Protein 4OK9 (pdb70)

Organism: Geobacillus thermodenitrificans (strain NG80-2) (NCBI:txid420246)

CATH classification: 3.40.1510.10

Nearest PDB structures (foldseek):
  4ok9-assembly1_A  TM=1.007E+00  e=3.716E-31  Geobacillus thermodenitrificans NG80-2
  1wrn-assembly1_C-2  TM=9.698E-01  e=1.727E-20  Bacillus subtilis
  1wmq-assembly1_A  TM=9.703E-01  e=7.921E-20  Bacillus subtilis
  1wrn-assembly1_A  TM=9.635E-01  e=1.159E-19  Bacillus subtilis
  4h4l-assembly2_H  TM=9.692E-01  e=9.413E-19  Bacillus subtilis subsp. subtilis str. 168

InterPro domains:
  IPR015111 Hut operon regulatory protein HutP [PF09021] (9-147)
  IPR023552 Hut operon regulatory protein HutP, bacillales [MF_00779] (1-149)
  IPR036482 H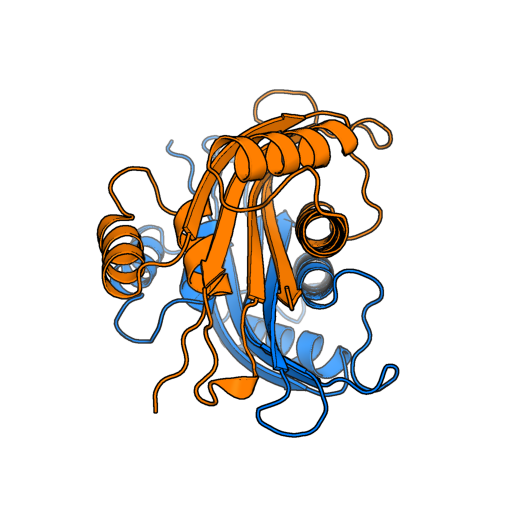ut operon regulatory protein HutP superfamily [G3DSA:3.40.1510.10] (1-149)
  IPR036482 Hut operon regulatory protein HutP superfamily [SSF111064] (8-149)

Secondary structure (DSSP, 8-state):
-----HHHHHHHHHHSPTTT-HHHHHHHHHHT-EEEEEEEEESSHHHHHHHHHHHHHHTTSS-TT-HHHHHHHHHHHHHHHHHHHTSS--SGGGT-EEEEEEEEEEE--SSSGGG--EEEEEEEEEEE-SSTTSEEEEEEEEEEE-/-----HHHHHHHHHHSPTTS-HHHHHHHHHHT-EEEEEEEEESSHHHHHHHHHHHHHHTTSS-TT-HHHHHHHHHHHHHHHHHHHTSS--SGGGT-EEEEEEEEEEE--SSSGGG--EEEEEEEEEEE-SSTT-EEEEEEEEEEE-

Sequence (292 aa):
EKSVRIGRQALLLAMLDEGEEGAILDELRASNWRYCQGRVGAMEPQKIVAAIETAAKRHEVVDGSLYRDMHALYHAILEAVHGVTRGQVELGDLLRTAGLRFAVVRGTPYEQPKEGEWIAVALYGTIGAPVRGLEHEAVGLGINHIEKSVRIGRQALLLAMLDEGEEGAILDELRASNWRYCQGRVGAMEPQKIVAAIETAAKRHEVVDGSLYRDMHALYHAILEAVHGVTRGQVELGDLLRTAGLRFAVVRGTPYEQPKEGEWIAVALYGTIGAPVRGLEHEAVGLGINHI

Foldseek 3Di:
DAFDPQQVLFACLFPDDPPVNVVSVVVCVVQVWFKFKDKDKWQAVVSVLVRVVVGCCVSVVFPPVDVVRVVQSSQFSVQWQCQFVVDDNGGNVVQKIWIKMKMKIKDDRDPDCVQPIKMKIKIKGWMAHPDPPGIDITIGMGMGRD/DFFDDQQVLFQCVFPPDVPPNVVSVVVCVVLVWFKWKDKDKWQFVVSQLCVVLVTCCVSVNFPPVDVVRNVQSSQFSVQWQCQFVVDDNGGNVVQKIWIWMKMKIKGQGDPDCVQPIKMKIKIWTWMAHPDPPGIDITIGMGMGGD

B-factor: mean 35.63, std 15.9, range [14.76, 122.21]

Radius of gyration: 1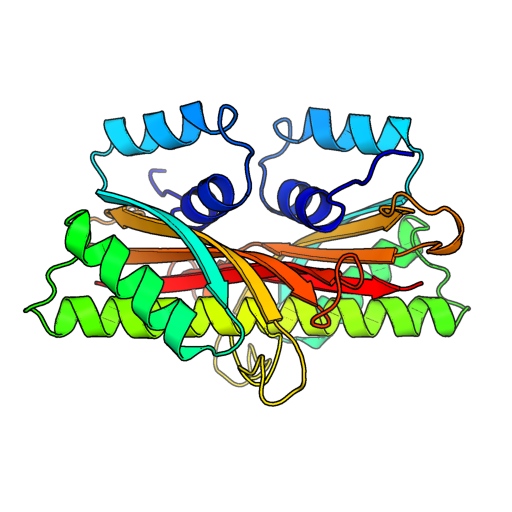8.21 Å; Cα contacts (8 Å, |Δi|>4): 682; chains: 2; bounding box: 53×36×37 Å

Structure (mmCIF, N/CA/C/O backbone):
data_4OK9
#
_entry.id   4OK9
#
_cell.length_a   90.811
_cell.length_b   90.811
_cell.length_c   76.672
_cell.angle_alpha   90.00
_cell.angle_beta   90.00
_cell.angle_gamma   120.00
#
_symmetry.space_group_name_H-M   'P 63'
#
loop_
_entity.id
_entity.type
_entity.pdbx_description
1 polymer 'Hut operon positive regulatory protein'
2 non-polymer 'MAGNESIUM ION'
3 non-polymer HISTIDINE
4 water water
#
loop_
_atom_site.group_PDB
_atom_site.id
_atom_site.type_symbol
_atom_site.label_atom_id
_atom_site.label_alt_id
_atom_site.label_comp_id
_atom_site.label_asym_id
_atom_site.label_entity_id
_atom_site.label_seq_id
_atom_site.pdbx_PDB_ins_code
_atom_site.Cartn_x
_atom_site.Cartn_y
_atom_site.Cartn_z
_atom_site.occupancy
_atom_site.B_iso_or_equiv
_atom_site.auth_seq_id
_atom_site.auth_comp_id
_atom_site.auth_asym_id
_atom_site.auth_atom_id
_atom_site.pdbx_PDB_model_num
ATOM 1 N N . GLU A 1 4 ? 64.764 60.289 18.131 1.00 92.72 4 GLU A N 1
ATOM 2 C CA . GLU A 1 4 ? 64.529 58.911 17.606 1.00 92.77 4 GLU A CA 1
ATOM 3 C C . GLU A 1 4 ? 63.053 58.502 17.799 1.00 97.01 4 GLU A C 1
ATOM 4 O O . GLU A 1 4 ? 62.687 57.832 18.776 1.00 100.57 4 GLU A O 1
ATOM 10 N N . LYS A 1 5 ? 62.222 58.939 16.846 1.00 96.96 5 LYS A N 1
ATOM 11 C CA . LYS A 1 5 ? 60.755 58.754 16.866 1.00 92.43 5 LYS A CA 1
ATOM 12 C C . LYS A 1 5 ? 60.415 57.448 16.150 1.00 79.66 5 LYS A C 1
ATOM 13 O O . LYS A 1 5 ? 61.166 57.014 15.266 1.00 78.22 5 LYS A O 1
ATOM 19 N N . SER A 1 6 ? 59.324 56.795 16.536 1.00 62.16 6 SER A N 1
ATOM 20 C CA . SER A 1 6 ? 58.931 55.576 15.833 1.00 59.83 6 SER A CA 1
ATOM 21 C C . SER A 1 6 ? 57.750 55.909 14.916 1.00 55.51 6 SER A C 1
ATOM 22 O O . SER A 1 6 ? 56.990 56.856 15.174 1.00 56.83 6 SER A O 1
ATOM 25 N N . VAL A 1 7 ? 57.634 55.175 13.808 1.00 42.70 7 VAL A N 1
ATOM 26 C CA . VAL A 1 7 ? 56.672 55.488 12.744 1.00 38.39 7 VAL A CA 1
ATOM 27 C C . VAL A 1 7 ? 55.818 54.262 12.406 1.00 44.78 7 VAL A C 1
ATOM 28 O O . VAL A 1 7 ? 56.344 53.117 12.387 1.00 39.80 7 VAL A O 1
ATOM 32 N N . ARG A 1 8 ? 54.530 54.494 12.154 1.00 41.61 8 ARG A N 1
ATOM 33 C CA . ARG A 1 8 ? 53.598 53.392 11.801 1.00 40.11 8 ARG A CA 1
ATOM 34 C C . ARG A 1 8 ? 53.601 53.177 10.287 1.00 30.20 8 ARG A C 1
ATOM 35 O O . ARG A 1 8 ? 52.685 53.576 9.538 1.00 35.35 8 ARG A O 1
ATOM 43 N N . ILE A 1 9 ? 54.704 52.549 9.843 1.00 27.94 9 ILE A N 1
ATOM 44 C CA . ILE A 1 9 ? 54.941 52.243 8.450 1.00 26.52 9 ILE A CA 1
ATOM 45 C C . ILE A 1 9 ? 53.851 51.408 7.759 1.00 21.95 9 ILE A C 1
ATOM 46 O O . ILE A 1 9 ? 53.466 51.716 6.628 1.00 26.25 9 ILE A O 1
ATOM 51 N N . GLY A 1 10 ? 53.311 50.466 8.486 1.00 26.99 10 GLY A N 1
ATOM 52 C CA . GLY A 1 10 ? 52.177 49.675 8.015 1.00 26.98 10 GLY A CA 1
ATOM 53 C C . GLY A 1 10 ? 50.965 50.531 7.830 1.00 25.21 10 GLY A C 1
ATOM 54 O O . GLY A 1 10 ? 50.289 50.444 6.881 1.00 22.81 10 GLY A O 1
ATOM 55 N N . ARG A 1 11 ? 50.689 51.394 8.803 1.00 31.47 11 ARG A N 1
ATOM 56 C CA . ARG A 1 11 ? 49.537 52.269 8.659 1.00 26.68 11 ARG A CA 1
ATOM 57 C C . ARG A 1 11 ? 49.758 53.223 7.550 1.00 25.90 11 ARG A C 1
ATOM 58 O O . ARG A 1 11 ? 48.806 53.498 6.805 1.00 28.23 11 ARG A O 1
ATOM 66 N N . GLN A 1 12 ? 50.994 53.717 7.355 1.00 27.38 12 GLN A N 1
ATOM 67 C CA . GLN A 1 12 ? 51.225 54.481 6.100 1.00 25.82 12 GLN A CA 1
ATOM 68 C C . GLN A 1 12 ? 50.897 53.740 4.866 1.00 25.05 12 GLN A C 1
ATOM 69 O O . GLN A 1 12 ? 50.161 54.240 4.004 1.00 27.97 12 GLN A O 1
ATOM 75 N N . ALA A 1 13 ? 51.395 52.501 4.726 1.00 25.91 13 ALA A N 1
ATOM 76 C CA . ALA A 1 13 ? 51.040 51.715 3.498 1.00 22.88 13 ALA A CA 1
ATOM 77 C C . ALA A 1 13 ? 49.527 51.504 3.230 1.00 24.05 13 ALA A C 1
ATOM 78 O O . ALA A 1 13 ? 48.987 51.638 2.132 1.00 23.41 13 ALA A O 1
ATOM 80 N N . LEU A 1 14 ? 48.811 51.214 4.308 1.00 27.77 14 LEU A N 1
ATOM 81 C CA . LEU A 1 14 ? 47.403 51.025 4.284 1.00 25.56 14 LEU A CA 1
ATOM 82 C C . LEU A 1 14 ? 46.677 52.253 3.895 1.00 26.03 14 LEU A C 1
ATOM 83 O O . LEU A 1 14 ? 45.803 52.214 3.072 1.00 26.65 14 LEU A O 1
ATOM 88 N N . LEU A 1 15 ? 47.081 53.373 4.445 1.00 31.72 15 LEU A N 1
ATOM 89 C CA . LEU A 1 15 ? 46.448 54.627 4.025 1.00 32.36 15 LEU A CA 1
ATOM 90 C C . LEU A 1 15 ? 46.638 54.934 2.558 1.00 29.12 15 LEU A C 1
ATOM 91 O O . LEU A 1 15 ? 45.710 55.365 1.859 1.00 31.92 15 LEU A O 1
ATOM 96 N N . LEU A 1 16 ? 47.831 54.660 2.047 1.00 31.81 16 LEU A N 1
ATOM 97 C CA . LEU A 1 16 ? 48.039 54.808 0.624 1.00 35.41 16 LEU A CA 1
ATOM 98 C C . LEU A 1 16 ? 47.196 53.865 -0.141 1.00 38.04 16 LEU A C 1
ATOM 99 O O . LEU A 1 16 ? 46.688 54.236 -1.206 1.00 35.05 16 LEU A O 1
ATOM 104 N N . ALA A 1 17 ? 47.012 52.631 0.351 1.00 28.43 17 ALA A N 1
ATOM 105 C CA . ALA A 1 17 ? 46.101 51.748 -0.401 1.00 28.45 17 ALA A CA 1
ATOM 106 C C . ALA A 1 17 ? 44.614 52.088 -0.269 1.00 26.30 17 ALA A C 1
ATOM 107 O O . ALA A 1 17 ? 43.846 51.804 -1.202 1.00 28.61 17 ALA A O 1
ATOM 109 N N . MET A 1 18 ? 44.182 52.669 0.850 1.00 30.96 18 MET A N 1
ATOM 110 C CA . MET A 1 18 ? 42.731 52.836 0.987 1.00 31.99 18 MET A CA 1
ATOM 111 C C . MET A 1 18 ? 42.178 54.240 0.789 1.00 35.99 18 MET A C 1
ATOM 112 O O . MET A 1 18 ? 41.076 54.355 0.324 1.00 33.09 18 MET A O 1
ATOM 117 N N . LEU A 1 19 ? 42.963 55.284 1.027 1.00 39.90 19 LEU A N 1
ATOM 118 C CA . LEU A 1 19 ? 42.505 56.656 0.737 1.00 40.08 19 LEU A CA 1
ATOM 119 C C . LEU A 1 19 ? 42.409 56.964 -0.725 1.00 47.21 19 LEU A C 1
ATOM 120 O O . LEU A 1 19 ? 43.297 56.622 -1.510 1.00 48.98 19 LEU A O 1
ATOM 125 N N . ASP A 1 20 ? 41.317 57.638 -1.072 1.00 51.04 20 ASP A N 1
ATOM 126 C CA . ASP A 1 20 ? 41.095 58.151 -2.407 1.00 56.09 20 ASP A CA 1
ATOM 127 C C . ASP A 1 20 ? 42.247 59.099 -2.712 1.00 56.11 20 ASP A C 1
ATOM 128 O O . ASP A 1 20 ? 42.812 59.692 -1.787 1.00 51.34 20 ASP A O 1
ATOM 133 N N . GLU A 1 21 ? 42.488 59.268 -3.982 1.00 62.16 21 GLU A N 1
ATOM 134 C CA . GLU A 1 21 ? 43.476 60.121 -4.583 1.00 69.25 21 GLU A CA 1
ATOM 135 C C . GLU A 1 21 ? 43.266 61.585 -4.203 1.00 70.03 21 GLU A C 1
ATOM 136 O O . GLU A 1 21 ? 42.155 62.061 -4.245 1.00 78.76 21 GLU A O 1
ATOM 142 N N . GLY A 1 22 ? 44.329 62.294 -3.839 1.00 61.77 22 GLY A N 1
ATOM 143 C CA . GLY A 1 22 ? 44.229 63.649 -3.325 1.00 63.85 22 GLY A CA 1
ATOM 144 C C . GLY A 1 22 ? 43.848 63.761 -1.853 1.00 66.65 22 GLY A C 1
ATOM 145 O O . GLY A 1 22 ? 43.844 64.855 -1.294 1.00 55.60 22 GLY A O 1
ATOM 146 N N . GLU A 1 23 ? 43.517 62.630 -1.226 1.00 60.06 23 GLU A N 1
ATOM 147 C CA . GLU A 1 23 ? 43.259 62.571 0.208 1.00 57.78 23 GLU A CA 1
ATOM 148 C C . GLU A 1 23 ? 44.563 62.120 0.902 1.00 58.25 23 GLU A C 1
ATOM 149 O O . GLU A 1 23 ? 44.794 62.419 2.072 1.00 57.32 23 GLU A O 1
ATOM 155 N N . GLU A 1 24 ? 45.453 61.462 0.154 1.00 57.75 24 GLU A N 1
ATOM 156 C CA . GLU A 1 24 ? 46.675 60.819 0.717 1.00 62.34 24 GLU A CA 1
ATOM 157 C C . GLU A 1 24 ? 47.884 61.759 0.744 1.00 62.46 24 GLU A C 1
ATOM 158 O O . GLU A 1 24 ? 49.035 61.334 1.019 1.00 56.70 24 GLU A O 1
ATOM 164 N N . GLY A 1 25 ? 47.613 63.027 0.438 1.00 61.64 25 GLY A N 1
ATOM 165 C CA . GLY A 1 25 ? 48.626 64.081 0.443 1.00 56.01 25 GLY A CA 1
ATOM 166 C C . GLY A 1 25 ? 49.577 64.061 1.611 1.00 46.77 25 GLY A C 1
ATOM 167 O O . GLY A 1 25 ? 50.796 64.028 1.398 1.00 54.63 25 GLY A O 1
ATOM 168 N N . ALA A 1 26 ? 49.073 64.032 2.844 1.00 40.68 26 ALA A N 1
ATOM 169 C CA . ALA A 1 26 ? 49.974 64.179 3.999 1.00 45.77 26 ALA A CA 1
ATOM 170 C C . ALA A 1 26 ?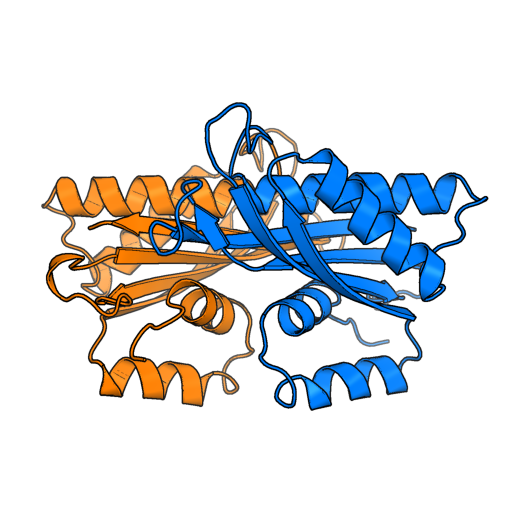 50.884 62.956 4.146 1.00 48.42 26 ALA A C 1
ATOM 171 O O . ALA A 1 26 ? 52.056 63.032 4.625 1.00 45.92 26 ALA A O 1
ATOM 173 N N . ILE A 1 27 ? 50.363 61.803 3.739 1.00 49.06 27 ILE A N 1
ATOM 174 C CA . ILE A 1 27 ? 51.186 60.590 3.773 1.00 45.46 27 ILE A CA 1
ATOM 175 C C . ILE A 1 27 ? 52.339 60.733 2.781 1.00 41.74 27 ILE A C 1
ATOM 176 O O . ILE A 1 27 ? 53.473 60.486 3.123 1.00 45.74 27 ILE A O 1
ATOM 181 N N . LEU A 1 28 ? 52.033 61.130 1.562 1.00 49.72 28 LEU A N 1
ATOM 182 C CA . LEU A 1 28 ? 53.079 61.306 0.559 1.00 52.33 28 LEU A CA 1
ATOM 183 C C . LEU A 1 28 ? 54.143 62.287 1.009 1.00 51.20 28 LEU A C 1
ATOM 184 O O . LEU A 1 28 ? 55.309 62.094 0.661 1.00 50.93 28 LEU A O 1
ATOM 189 N N . ASP A 1 29 ? 53.755 63.277 1.827 1.00 52.29 29 ASP A N 1
ATOM 190 C CA . ASP A 1 29 ? 54.696 64.277 2.361 1.00 52.48 29 ASP A CA 1
ATOM 191 C C . ASP A 1 29 ? 55.521 63.747 3.497 1.00 48.39 29 ASP A C 1
ATOM 192 O O . ASP A 1 29 ? 56.713 64.008 3.577 1.00 46.93 29 ASP A O 1
ATOM 197 N N . GLU A 1 30 ? 54.922 63.008 4.420 1.00 45.78 30 GLU A N 1
ATOM 198 C CA . GLU A 1 30 ? 55.748 62.344 5.424 1.00 43.67 30 GLU A CA 1
ATOM 199 C C . GLU A 1 30 ? 56.836 61.473 4.796 1.00 48.90 30 GLU A C 1
ATOM 200 O O . GLU A 1 30 ? 57.969 61.376 5.292 1.00 48.32 30 GLU A O 1
ATOM 206 N N . LEU A 1 31 ? 56.478 60.764 3.738 1.00 47.62 31 LEU A N 1
ATOM 207 C CA . LEU A 1 31 ? 57.412 59.813 3.182 1.00 51.69 31 LEU A CA 1
ATOM 208 C C . LEU A 1 31 ? 58.486 60.538 2.393 1.00 55.94 31 LEU A C 1
ATOM 209 O O . LEU A 1 31 ? 59.640 60.112 2.395 1.00 53.72 31 LEU A O 1
ATOM 214 N N . ARG A 1 32 ? 58.077 61.658 1.826 1.00 60.28 32 ARG A N 1
ATOM 215 C CA . ARG A 1 32 ? 58.920 62.623 1.162 1.00 63.13 32 ARG A CA 1
ATOM 216 C C . ARG A 1 32 ? 59.928 63.202 2.149 1.00 62.07 32 ARG A C 1
ATOM 217 O O . ARG A 1 32 ? 61.097 63.255 1.855 1.00 60.83 32 ARG A O 1
ATOM 225 N N . ALA A 1 33 ? 59.483 63.554 3.346 1.00 54.76 33 ALA A N 1
ATOM 226 C CA . ALA A 1 33 ? 60.361 64.041 4.416 1.00 55.86 33 ALA A CA 1
ATOM 227 C C . ALA A 1 33 ? 61.395 63.033 4.860 1.00 57.50 33 ALA A C 1
ATOM 228 O O . ALA A 1 33 ? 62.587 63.291 4.757 1.00 56.87 33 ALA A O 1
ATOM 230 N N . SER A 1 34 ? 60.958 61.877 5.367 1.00 57.99 34 SER A N 1
ATOM 231 C CA . SER A 1 34 ? 61.923 60.881 5.869 1.00 54.82 34 SER A CA 1
ATOM 232 C C . SER A 1 34 ? 62.680 60.168 4.742 1.00 45.91 34 SER A C 1
ATOM 233 O O . SER A 1 34 ? 63.552 59.366 5.000 1.00 44.64 34 SER A O 1
ATOM 236 N N . ASN A 1 35 ? 62.353 60.498 3.504 1.00 43.77 35 ASN A N 1
ATOM 237 C CA . ASN A 1 35 ? 63.056 60.005 2.346 1.00 46.71 35 ASN A CA 1
ATOM 238 C C . ASN A 1 35 ? 63.006 58.439 2.156 1.00 50.12 35 ASN A C 1
ATOM 239 O O . ASN A 1 35 ? 63.963 57.827 1.732 1.00 49.01 35 ASN A O 1
ATOM 244 N N . TRP A 1 36 ? 61.855 57.843 2.471 1.00 48.29 36 TRP A N 1
ATOM 245 C CA . TRP A 1 36 ? 61.580 56.400 2.358 1.00 44.42 36 TRP A CA 1
ATOM 246 C C . TRP A 1 36 ? 61.152 56.070 0.975 1.00 41.77 36 TRP A C 1
ATOM 247 O O . TRP A 1 36 ? 60.473 56.872 0.378 1.00 41.38 36 TRP A O 1
ATOM 258 N N . ARG A 1 37 ? 61.484 54.885 0.454 1.00 35.55 37 ARG A N 1
ATOM 259 C CA . ARG A 1 37 ? 60.979 54.488 -0.836 1.00 35.72 37 ARG A CA 1
ATOM 260 C C . ARG A 1 37 ? 59.602 53.834 -0.698 1.00 35.94 37 ARG A C 1
ATOM 261 O O . ARG A 1 37 ? 59.348 53.174 0.312 1.00 31.70 37 ARG A O 1
ATOM 269 N N . TYR A 1 38 ? 58.792 54.005 -1.737 1.00 34.06 38 TYR A N 1
ATOM 270 C CA . TYR A 1 38 ? 57.484 53.480 -1.791 1.00 34.99 38 TYR A CA 1
ATOM 271 C C . TYR A 1 38 ? 56.937 53.419 -3.211 1.00 42.46 38 TYR A C 1
ATOM 272 O O . TYR A 1 38 ? 57.474 53.983 -4.191 1.00 33.40 38 TYR A O 1
ATOM 281 N N . CYS A 1 39 ? 55.838 52.697 -3.361 1.00 30.75 39 CYS A N 1
ATOM 282 C CA . CYS A 1 39 ? 55.125 52.640 -4.607 1.00 31.79 39 CYS A CA 1
ATOM 283 C C . CYS A 1 39 ? 53.661 52.268 -4.319 1.00 30.63 39 CYS A C 1
ATOM 284 O O . CYS A 1 39 ? 53.356 51.742 -3.225 1.00 35.19 39 CYS A O 1
ATOM 287 N N . GLN A 1 40 ? 52.789 52.570 -5.250 1.00 36.65 40 GLN A N 1
ATOM 288 C CA . GLN A 1 40 ? 51.386 52.306 -5.168 1.00 36.43 40 GLN A CA 1
ATOM 289 C C . GLN A 1 40 ? 51.013 51.705 -6.494 1.00 41.94 40 GLN A C 1
ATOM 290 O O . GLN A 1 40 ? 51.684 51.929 -7.491 1.00 37.72 40 GLN A O 1
ATOM 296 N N . GLY A 1 41 ? 49.943 50.944 -6.515 1.00 29.99 41 GLY A N 1
ATOM 297 C CA . GLY A 1 41 ? 49.553 50.232 -7.688 1.00 27.80 41 GLY A CA 1
ATOM 298 C C . GLY A 1 41 ? 48.154 49.693 -7.587 1.00 32.14 41 GLY A C 1
ATOM 299 O O . GLY A 1 41 ? 47.514 49.830 -6.590 1.00 27.41 41 GLY A O 1
ATOM 300 N N . ARG A 1 42 ? 47.688 49.086 -8.654 1.00 30.17 42 ARG A N 1
ATOM 301 C CA . ARG A 1 42 ? 46.384 48.466 -8.633 1.00 36.09 42 ARG A CA 1
ATOM 302 C C . ARG A 1 42 ? 46.540 47.138 -9.337 1.00 34.05 42 ARG A C 1
ATOM 303 O O . ARG A 1 42 ? 47.409 46.989 -10.187 1.00 32.91 42 ARG A O 1
ATOM 311 N N . VAL A 1 43 ? 45.748 46.128 -8.951 1.00 27.09 43 VAL A N 1
ATOM 312 C CA . VAL A 1 43 ? 45.668 44.887 -9.717 1.00 26.65 43 VAL A CA 1
ATOM 313 C C . VAL A 1 43 ? 44.285 44.268 -9.616 1.00 31.12 43 VAL A C 1
ATOM 314 O O . VAL A 1 43 ? 43.728 44.224 -8.480 1.00 27.00 43 VAL A O 1
ATOM 318 N N . GLY A 1 44 ? 43.770 43.766 -10.744 1.00 30.96 44 GLY A N 1
ATOM 319 C CA . GLY A 1 44 ? 42.550 42.982 -10.829 1.00 28.97 44 GLY A CA 1
ATOM 320 C C . GLY A 1 44 ? 42.986 41.569 -11.094 1.00 35.48 44 GLY A C 1
ATOM 321 O O . GLY A 1 44 ? 43.760 41.295 -12.007 1.00 30.28 44 GLY A O 1
ATOM 322 N N . ALA A 1 45 ? 42.562 40.602 -10.282 1.00 27.89 45 ALA A N 1
ATOM 323 C CA . ALA A 1 45 ? 43.065 39.274 -10.556 1.00 29.66 45 ALA A CA 1
ATOM 324 C C . ALA A 1 45 ? 42.067 38.179 -10.170 1.00 27.33 45 ALA A C 1
ATOM 325 O O . ALA A 1 45 ? 41.298 38.331 -9.194 1.00 27.13 45 ALA A O 1
ATOM 327 N N . MET A 1 46 ? 42.148 37.100 -10.922 1.00 27.50 46 MET A N 1
ATOM 328 C CA . MET A 1 46 ? 41.566 35.817 -10.622 1.00 32.46 46 MET A CA 1
ATOM 329 C C . MET A 1 46 ? 42.576 34.704 -10.297 1.00 32.65 46 MET A C 1
ATOM 330 O O . MET A 1 46 ? 42.220 33.565 -9.934 1.00 30.25 46 MET A O 1
ATOM 335 N N . GLU A 1 47 ? 43.837 35.049 -10.374 1.00 30.85 47 GLU A N 1
ATOM 336 C CA . GLU A 1 47 ? 44.899 34.166 -9.991 1.00 30.71 47 GLU A CA 1
ATOM 337 C C . GLU A 1 47 ? 45.806 34.867 -9.008 1.00 28.15 47 GLU A C 1
ATOM 338 O O . GLU A 1 47 ? 46.305 36.006 -9.232 1.00 25.83 47 GLU A O 1
ATOM 344 N N . PRO A 1 48 ? 46.086 34.213 -7.899 1.00 23.85 48 PRO A N 1
ATOM 345 C CA . PRO A 1 48 ? 46.820 34.962 -6.902 1.00 21.23 48 PRO A CA 1
ATOM 346 C C . PRO A 1 48 ? 48.227 35.350 -7.296 1.00 22.43 48 PRO A C 1
ATOM 347 O O . PRO A 1 48 ? 48.806 36.343 -6.786 1.00 21.75 48 PRO A O 1
ATOM 351 N N . GLN A 1 49 ? 48.856 34.540 -8.136 1.00 21.97 49 GLN A N 1
ATOM 352 C CA . GLN A 1 49 ? 50.222 34.897 -8.581 1.00 21.88 49 GLN A CA 1
ATOM 353 C C . GLN A 1 49 ? 50.279 36.201 -9.324 1.00 22.42 49 GLN A C 1
ATOM 354 O O . GLN A 1 49 ? 51.349 36.811 -9.391 1.00 23.51 49 GLN A O 1
ATOM 360 N N . LYS A 1 50 ? 49.168 36.625 -9.904 1.00 23.97 50 LYS A N 1
ATOM 361 C CA . LYS A 1 50 ? 49.104 37.903 -10.633 1.00 26.33 50 LYS A CA 1
ATOM 362 C C . LYS A 1 50 ? 49.188 39.036 -9.634 1.00 27.04 50 LYS A C 1
ATOM 363 O O . LYS A 1 50 ? 49.762 40.086 -9.872 1.00 22.39 50 LYS A O 1
ATOM 369 N N . ILE A 1 51 ? 48.706 38.823 -8.398 1.00 22.22 51 ILE A N 1
ATOM 370 C CA . ILE A 1 51 ? 48.924 39.826 -7.383 1.00 19.61 51 ILE A CA 1
ATOM 371 C C . ILE A 1 51 ? 50.340 39.954 -6.972 1.00 19.36 51 ILE A C 1
ATOM 372 O O . ILE A 1 51 ? 50.876 41.117 -6.828 1.00 24.75 51 ILE A O 1
ATOM 377 N N . VAL A 1 52 ? 50.968 38.817 -6.756 1.00 20.36 52 VAL A N 1
ATOM 378 C CA . VAL A 1 52 ? 52.319 38.737 -6.298 1.00 20.77 52 VAL A CA 1
ATOM 379 C C . VAL A 1 52 ? 53.220 39.448 -7.420 1.00 20.49 52 VAL A C 1
ATOM 380 O O . VAL A 1 52 ? 54.061 40.270 -7.114 1.00 21.87 52 VAL A O 1
ATOM 384 N N . ALA A 1 53 ? 52.980 39.073 -8.642 1.00 24.74 53 ALA A N 1
ATOM 385 C CA . ALA A 1 53 ? 53.832 39.612 -9.753 1.00 27.45 53 ALA A CA 1
ATOM 386 C C . ALA A 1 53 ? 53.633 41.116 -9.946 1.00 27.70 53 ALA A C 1
ATOM 387 O O . ALA A 1 53 ? 54.588 41.860 -10.278 1.00 28.24 53 ALA A O 1
ATOM 389 N N . ALA A 1 54 ? 52.414 41.607 -9.749 1.00 25.17 54 ALA A N 1
ATOM 390 C CA . ALA A 1 54 ? 52.141 43.020 -9.887 1.00 24.43 54 ALA A CA 1
ATOM 391 C C . ALA A 1 54 ? 52.871 43.864 -8.896 1.00 26.94 54 ALA A C 1
ATOM 392 O O . ALA A 1 54 ? 53.399 44.914 -9.220 1.00 26.39 54 ALA A O 1
ATOM 394 N N . ILE A 1 55 ? 52.916 43.406 -7.660 1.00 23.50 55 ILE A N 1
ATOM 395 C CA . ILE A 1 55 ? 53.549 44.051 -6.591 1.00 25.72 55 ILE A CA 1
ATOM 396 C C . ILE A 1 55 ? 55.059 43.957 -6.786 1.00 26.20 55 ILE A C 1
ATOM 397 O O . ILE A 1 55 ? 55.761 44.943 -6.529 1.00 24.45 55 ILE A O 1
ATOM 402 N N . GLU A 1 56 ? 55.551 42.776 -7.097 1.00 25.12 56 GLU A N 1
ATOM 403 C CA . GLU A 1 56 ? 57.009 42.652 -7.422 1.00 29.27 56 GLU A CA 1
ATOM 404 C C . GLU A 1 56 ? 57.399 43.634 -8.593 1.00 24.85 56 GLU A C 1
ATOM 405 O O . GLU A 1 56 ? 58.414 44.305 -8.516 1.00 36.37 56 GLU A O 1
ATOM 411 N N . THR A 1 57 ? 56.579 43.710 -9.623 1.00 27.50 57 THR A N 1
A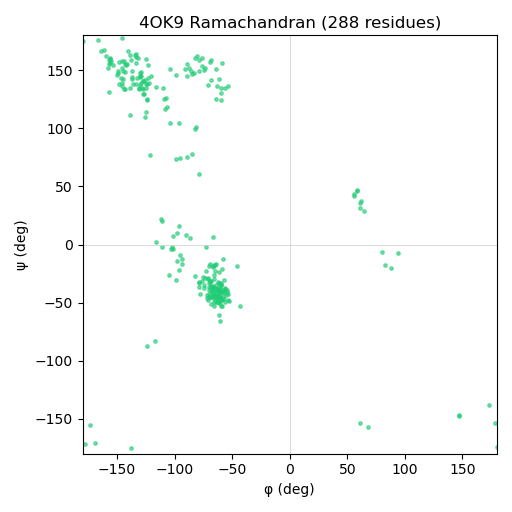TOM 412 C CA . THR A 1 57 ? 56.861 44.546 -10.806 1.00 30.54 57 THR A CA 1
ATOM 413 C C . THR A 1 57 ? 56.883 45.974 -10.383 1.00 30.47 57 THR A C 1
ATOM 414 O O . THR A 1 57 ? 57.829 46.754 -10.664 1.00 31.32 57 THR A O 1
ATOM 418 N N . ALA A 1 58 ? 55.861 46.398 -9.648 1.00 28.88 58 ALA A N 1
ATOM 419 C CA . ALA A 1 58 ? 55.887 47.768 -9.075 1.00 25.59 58 ALA A CA 1
ATOM 420 C C . ALA A 1 58 ? 57.014 48.108 -8.124 1.00 29.34 58 ALA A C 1
ATOM 421 O O . ALA A 1 58 ? 57.586 49.222 -8.211 1.00 32.85 58 ALA A O 1
ATOM 423 N N . ALA A 1 59 ? 57.347 47.238 -7.156 1.00 25.16 59 ALA A N 1
ATOM 424 C CA . ALA A 1 59 ? 58.390 47.517 -6.232 1.00 26.45 59 ALA A CA 1
ATOM 425 C C . ALA A 1 59 ? 59.793 47.652 -6.946 1.00 32.91 59 ALA A C 1
ATOM 426 O O . ALA A 1 59 ? 60.638 48.479 -6.588 1.00 29.71 59 ALA A O 1
ATOM 428 N N . LYS A 1 60 ? 60.053 46.756 -7.856 1.00 29.92 60 LYS A N 1
ATOM 429 C CA . LYS A 1 60 ? 61.306 46.879 -8.643 1.00 34.18 60 LYS A CA 1
ATOM 430 C C . LYS A 1 60 ? 61.349 48.181 -9.469 1.00 36.70 60 LYS A C 1
ATOM 431 O O . LYS A 1 60 ? 62.350 48.941 -9.468 1.00 36.12 60 LYS A O 1
ATOM 437 N N . ARG A 1 61 ? 60.273 48.398 -10.196 1.00 35.78 61 ARG A N 1
ATOM 438 C CA . ARG A 1 61 ? 60.110 49.542 -11.042 1.00 39.13 61 ARG A CA 1
ATOM 439 C C . ARG A 1 61 ? 60.328 50.879 -10.320 1.00 42.84 61 ARG A C 1
ATOM 440 O O . ARG A 1 61 ? 61.065 51.687 -10.864 1.00 38.94 61 ARG A O 1
ATOM 448 N N . HIS A 1 62 ? 59.825 51.079 -9.080 1.00 32.80 62 HIS A N 1
ATOM 449 C CA . HIS A 1 62 ? 59.971 52.329 -8.335 1.00 31.29 62 HIS A CA 1
ATOM 450 C C . HIS A 1 62 ? 61.122 52.310 -7.379 1.00 28.01 62 HIS A C 1
ATOM 451 O O . HIS A 1 62 ? 61.205 53.124 -6.458 1.00 32.91 62 HIS A O 1
ATOM 458 N N . GLU A 1 63 ? 62.008 51.344 -7.574 1.00 29.78 63 GLU A N 1
ATOM 459 C CA . GLU A 1 63 ? 63.226 51.216 -6.850 1.00 31.73 63 GLU A CA 1
ATOM 460 C C . GLU A 1 63 ? 63.078 51.018 -5.359 1.00 37.46 63 GLU A C 1
ATOM 461 O O . GLU A 1 63 ? 63.918 51.413 -4.571 1.00 30.38 63 GLU A O 1
ATOM 467 N N . VAL A 1 64 ? 61.983 50.353 -4.966 1.00 34.39 64 VAL A N 1
ATOM 468 C CA . VAL A 1 64 ? 61.793 49.988 -3.559 1.00 35.14 64 VAL A CA 1
ATOM 469 C C . VAL A 1 64 ? 62.596 48.779 -3.197 1.00 28.57 64 VAL A C 1
ATOM 470 O O . VAL A 1 64 ? 63.047 48.638 -2.109 1.00 32.88 64 VAL A O 1
ATOM 474 N N . VAL A 1 65 ? 62.768 47.862 -4.145 1.00 32.00 65 VAL A N 1
ATOM 475 C CA . VAL A 1 65 ? 63.636 46.721 -3.934 1.00 27.58 65 VAL A CA 1
ATOM 476 C C . VAL A 1 65 ? 64.501 46.455 -5.231 1.00 29.01 65 VAL A C 1
ATOM 477 O O . VAL A 1 65 ? 64.138 46.849 -6.357 1.00 29.54 65 VAL A O 1
ATOM 481 N N . ASP A 1 66 ? 65.589 45.757 -5.017 1.00 28.36 66 ASP A N 1
ATOM 482 C CA . ASP A 1 66 ? 66.485 45.316 -6.134 1.00 28.24 66 ASP A CA 1
ATOM 483 C C . ASP A 1 66 ? 66.185 43.896 -6.577 1.00 24.47 66 ASP A C 1
ATOM 484 O O . ASP A 1 66 ? 66.444 42.915 -5.850 1.00 26.55 66 ASP A O 1
ATOM 489 N N . GLY A 1 67 ? 65.528 43.806 -7.712 1.00 27.83 67 GLY A N 1
ATOM 490 C CA . GLY A 1 67 ? 65.179 42.533 -8.338 1.00 30.53 67 GLY A CA 1
ATOM 491 C C . GLY A 1 67 ? 66.288 41.469 -8.410 1.00 36.23 67 GLY A C 1
ATOM 492 O O . GLY A 1 67 ? 66.004 40.293 -8.587 1.00 32.81 67 GLY A O 1
ATOM 493 N N . SER A 1 68 ? 67.550 41.865 -8.261 1.00 31.80 68 SER A N 1
ATOM 494 C CA . SER A 1 68 ? 68.643 40.968 -8.480 1.00 35.89 68 SER A CA 1
ATOM 495 C C . SER A 1 68 ? 69.212 40.506 -7.176 1.00 33.16 68 SER A C 1
ATOM 496 O O . SER A 1 68 ? 70.084 39.645 -7.134 1.00 31.56 68 SER A O 1
ATOM 499 N N . LEU A 1 69 ? 68.690 41.042 -6.072 1.00 32.16 69 LEU A N 1
ATOM 500 C CA . LEU A 1 69 ? 69.208 40.747 -4.769 1.00 28.84 69 LEU A CA 1
ATOM 501 C C . LEU A 1 69 ? 68.164 39.855 -4.076 1.00 30.44 69 LEU A C 1
ATOM 502 O O . LEU A 1 69 ? 66.999 40.297 -3.809 1.00 25.31 69 LEU A O 1
ATOM 507 N N . TYR A 1 70 ? 68.550 38.634 -3.769 1.00 28.03 70 TYR A N 1
ATOM 508 C CA . TYR A 1 70 ? 67.532 37.721 -3.241 1.00 30.15 70 TYR A CA 1
ATOM 509 C C . TYR A 1 70 ? 67.046 38.160 -1.865 1.00 28.60 70 TYR A C 1
ATOM 510 O O . TYR A 1 70 ? 65.886 38.014 -1.610 1.00 28.72 70 TYR A O 1
ATOM 519 N N . ARG A 1 71 ? 67.908 38.655 -0.981 1.00 28.61 71 ARG A N 1
ATOM 520 C CA . ARG A 1 71 ? 67.439 39.051 0.356 1.00 32.61 71 ARG A CA 1
ATOM 521 C C . ARG A 1 71 ? 66.300 40.082 0.271 1.00 28.99 71 ARG A C 1
ATOM 522 O O . ARG A 1 71 ? 65.285 39.978 0.996 1.00 27.62 71 ARG A O 1
ATOM 530 N N . ASP A 1 72 ? 66.382 40.986 -0.683 1.00 25.01 72 ASP A N 1
ATOM 531 C CA . ASP A 1 72 ? 65.308 41.971 -0.914 1.00 26.58 72 ASP A CA 1
ATOM 532 C C . ASP A 1 72 ? 64.037 41.324 -1.421 1.00 26.57 72 ASP A C 1
ATOM 533 O O . ASP A 1 72 ? 62.945 41.603 -0.897 1.00 25.04 72 ASP A O 1
ATOM 538 N N . MET A 1 73 ? 64.188 40.408 -2.368 1.00 22.94 73 MET A N 1
ATOM 539 C CA . MET A 1 73 ? 63.057 39.788 -2.945 1.00 21.91 73 MET A CA 1
ATOM 540 C C . MET A 1 73 ? 62.420 38.737 -1.995 1.00 20.63 73 MET A C 1
ATOM 541 O O . MET A 1 73 ? 61.221 38.548 -2.074 1.00 20.37 73 MET A O 1
ATOM 546 N N . HIS A 1 74 ? 63.196 38.141 -1.138 1.00 21.45 74 HIS A N 1
ATOM 547 C CA . HIS A 1 74 ? 62.741 37.176 -0.154 1.00 23.26 74 HIS A CA 1
ATOM 548 C C . HIS A 1 74 ? 61.904 37.924 0.918 1.00 23.85 74 HIS A C 1
ATOM 549 O O . HIS A 1 74 ? 60.782 37.515 1.313 1.00 20.68 74 HIS A O 1
ATOM 556 N N . ALA A 1 75 ? 62.427 39.080 1.306 1.00 25.95 75 ALA A N 1
ATOM 557 C CA . ALA A 1 75 ? 61.758 39.960 2.265 1.00 26.26 75 ALA A CA 1
ATOM 558 C C . ALA A 1 75 ? 60.423 40.380 1.733 1.00 24.19 75 ALA A C 1
ATOM 559 O O . ALA A 1 75 ? 59.356 40.321 2.442 1.00 20.44 75 ALA A O 1
ATOM 561 N N . LEU A 1 76 ? 60.422 40.906 0.536 1.00 20.01 76 LEU A N 1
ATOM 562 C CA . LEU A 1 76 ? 59.236 41.332 -0.054 1.00 20.84 76 LEU A CA 1
ATOM 563 C C . LEU A 1 76 ? 58.204 40.196 -0.309 1.00 23.44 76 LEU A C 1
ATOM 564 O O . LEU A 1 76 ? 56.983 40.403 -0.129 1.00 21.07 76 LEU A O 1
ATOM 569 N N . TYR A 1 77 ? 58.666 39.087 -0.862 1.00 19.15 77 TYR A N 1
ATOM 570 C CA . TYR A 1 77 ? 57.757 37.997 -1.186 1.00 20.55 77 TYR A CA 1
ATOM 571 C C . TYR A 1 77 ? 56.932 37.601 0.065 1.00 17.60 77 TYR A C 1
ATOM 572 O O . TYR A 1 77 ? 55.747 37.460 -0.075 1.00 19.55 77 TYR A O 1
ATOM 581 N N . HIS A 1 78 ? 57.616 37.426 1.198 1.00 16.97 78 HIS A N 1
ATOM 582 C CA . HIS A 1 78 ? 56.938 36.995 2.448 1.00 20.91 78 HIS A CA 1
ATOM 583 C C . HIS A 1 78 ? 55.967 38.019 2.924 1.00 18.85 78 HIS A C 1
ATOM 584 O O . HIS A 1 78 ? 54.920 37.680 3.423 1.00 21.30 78 HIS A O 1
ATOM 591 N N . ALA A 1 79 ? 56.286 39.290 2.730 1.00 19.73 79 ALA A N 1
ATOM 592 C CA . ALA A 1 79 ? 55.356 40.354 3.104 1.00 20.68 79 ALA A CA 1
ATOM 593 C C . ALA A 1 79 ? 54.164 40.340 2.238 1.00 21.00 79 ALA A C 1
ATOM 594 O O . ALA A 1 79 ? 53.046 40.570 2.686 1.00 19.97 79 ALA A O 1
ATOM 596 N N . ILE A 1 80 ? 54.335 40.096 0.947 1.00 17.64 80 ILE A N 1
ATOM 597 C CA . ILE A 1 80 ? 53.229 40.037 0.026 1.00 18.08 80 ILE A CA 1
ATOM 598 C C . ILE A 1 80 ? 52.285 38.892 0.458 1.00 18.15 80 ILE A C 1
ATOM 599 O O . ILE A 1 80 ? 51.033 39.081 0.497 1.00 20.41 80 ILE A O 1
ATOM 604 N N . LEU A 1 81 ? 52.846 37.740 0.698 1.00 17.12 81 LEU A N 1
ATOM 605 C CA . LEU A 1 81 ? 51.983 36.593 1.025 1.00 18.34 81 LEU A CA 1
ATOM 606 C C . LEU A 1 81 ? 51.203 36.875 2.329 1.00 17.89 81 LEU A C 1
ATOM 607 O O . LEU A 1 81 ? 50.038 36.537 2.409 1.00 16.66 81 LEU A O 1
ATOM 612 N N . GLU A 1 82 ? 51.836 37.502 3.301 1.00 17.74 82 GLU A N 1
ATOM 613 C CA . GLU A 1 82 ? 51.053 37.910 4.576 1.00 19.32 82 GLU A CA 1
ATOM 614 C C . GLU A 1 82 ? 49.893 38.867 4.254 1.00 20.52 82 GLU A C 1
ATOM 615 O O . GLU A 1 82 ? 48.724 38.706 4.718 1.00 17.60 82 GLU A O 1
ATOM 621 N N . ALA A 1 83 ? 50.156 39.858 3.391 1.00 18.88 83 ALA A N 1
ATOM 622 C CA . ALA A 1 83 ? 49.122 40.721 2.958 1.00 18.91 83 ALA A CA 1
ATOM 623 C C . ALA A 1 83 ? 47.989 40.042 2.222 1.00 17.94 83 ALA A C 1
ATOM 624 O O . ALA A 1 83 ? 46.798 40.296 2.492 1.00 16.96 83 ALA A O 1
ATOM 626 N N . VAL A 1 84 ? 48.302 39.101 1.368 1.00 14.76 84 VAL A N 1
ATOM 627 C CA . VAL A 1 84 ? 47.295 38.406 0.589 1.00 15.67 84 VAL A CA 1
ATOM 628 C C . VAL A 1 84 ? 46.433 37.487 1.496 1.00 16.17 84 VAL A C 1
ATOM 629 O O . VAL A 1 84 ? 45.218 37.429 1.319 1.00 15.64 84 VAL A O 1
ATOM 633 N N . HIS A 1 85 ? 47.042 36.961 2.542 1.00 15.93 85 HIS A N 1
ATOM 634 C CA . HIS A 1 85 ? 46.265 36.142 3.570 1.00 19.42 85 HIS A CA 1
ATOM 635 C C . HIS A 1 85 ? 45.177 36.982 4.257 1.00 17.99 85 HIS A C 1
ATOM 636 O O . HIS A 1 85 ? 44.056 36.484 4.562 1.00 18.11 85 HIS A O 1
ATOM 643 N N . GLY A 1 86 ? 45.434 38.254 4.446 1.00 19.11 86 GLY A N 1
ATOM 644 C CA . GLY A 1 86 ? 44.457 39.179 5.039 1.00 20.66 86 GLY A CA 1
ATOM 645 C C . GLY A 1 86 ? 43.270 39.348 4.153 1.00 19.80 86 GLY A C 1
ATOM 646 O O . GLY A 1 86 ? 42.078 39.342 4.575 1.00 17.13 86 GLY A O 1
ATOM 647 N N . VAL A 1 87 ? 43.552 39.430 2.851 1.00 17.96 87 VAL A N 1
ATOM 648 C CA . VAL A 1 87 ? 42.517 39.554 1.840 1.00 17.14 87 VAL A CA 1
ATOM 649 C C . VAL A 1 87 ? 41.676 38.283 1.657 1.00 18.29 87 VAL A C 1
ATOM 650 O O . VAL A 1 87 ? 40.463 38.376 1.417 1.00 18.03 87 VAL A O 1
ATOM 654 N N . THR A 1 88 ? 42.298 37.135 1.716 1.00 16.93 88 THR A N 1
ATOM 655 C CA . THR A 1 88 ? 41.573 35.919 1.464 1.00 18.10 88 THR A CA 1
ATOM 656 C C . THR A 1 88 ? 41.016 35.254 2.735 1.00 20.82 88 THR A C 1
ATOM 657 O O . THR A 1 88 ? 40.218 34.377 2.661 1.00 29.94 88 THR A O 1
ATOM 661 N N . ARG A 1 89 ? 41.474 35.708 3.879 1.00 23.67 89 ARG A N 1
ATOM 662 C CA . ARG A 1 89 ? 40.947 35.337 5.177 1.00 24.88 89 ARG A CA 1
ATOM 663 C C . ARG A 1 89 ? 40.955 33.813 5.380 1.00 30.38 89 ARG A C 1
ATOM 664 O O . ARG A 1 89 ? 40.045 33.235 5.900 1.00 29.13 89 ARG A O 1
ATOM 672 N N . GLY A 1 90 ? 42.037 33.197 4.952 1.00 30.11 90 GLY A N 1
ATOM 673 C CA . GLY A 1 90 ? 42.149 31.773 4.923 1.00 29.22 90 GLY A CA 1
ATOM 674 C C . GLY A 1 90 ? 43.007 31.440 3.738 1.00 32.24 90 GLY A C 1
ATOM 675 O O . GLY A 1 90 ? 43.865 32.235 3.343 1.00 28.48 90 GLY A O 1
ATOM 676 N N . GLN A 1 91 ? 42.714 30.309 3.147 1.00 28.70 91 GLN A N 1
ATOM 677 C CA . GLN A 1 91 ? 43.463 29.817 2.032 1.00 26.44 91 GLN A CA 1
ATOM 678 C C . GLN A 1 91 ? 43.530 30.865 0.937 1.00 22.32 91 GLN A C 1
ATOM 679 O O . GLN A 1 91 ? 42.545 31.438 0.586 1.00 19.57 91 GLN A O 1
ATOM 685 N N . VAL A 1 92 ? 44.694 31.029 0.376 1.00 22.52 92 VAL A N 1
ATOM 686 C CA . VAL A 1 92 ? 44.856 31.988 -0.661 1.00 23.73 92 VAL A CA 1
ATOM 687 C C . VAL A 1 92 ? 44.393 31.368 -1.951 1.00 23.32 92 VAL A C 1
ATOM 688 O O . VAL A 1 92 ? 45.076 30.591 -2.521 1.00 23.41 92 VAL A O 1
ATOM 692 N N . GLU A 1 93 ? 43.179 31.694 -2.337 1.00 22.50 93 GLU A N 1
ATOM 693 C CA . GLU A 1 93 ? 42.592 31.277 -3.576 1.00 21.45 93 GLU A CA 1
ATOM 694 C C . GLU A 1 93 ? 41.695 32.381 -4.110 1.00 24.40 93 GLU A C 1
ATOM 695 O O . GLU A 1 93 ? 41.000 33.008 -3.377 1.00 24.33 93 GLU A O 1
ATOM 701 N N . LEU A 1 94 ? 41.693 32.559 -5.408 1.00 21.83 94 LEU A N 1
ATOM 702 C CA . LEU A 1 94 ? 40.698 33.363 -6.049 1.00 21.88 94 LEU A CA 1
ATOM 703 C C . LEU A 1 94 ? 39.871 32.535 -7.005 1.00 21.95 94 LEU A C 1
ATOM 704 O O . LEU A 1 94 ? 38.863 32.049 -6.638 1.00 27.69 94 LEU A O 1
ATOM 709 N N . GLY A 1 95 ? 40.359 32.337 -8.205 1.00 23.62 95 GLY A N 1
ATOM 710 C CA . GLY A 1 95 ? 39.653 31.613 -9.221 1.00 21.74 95 GLY A CA 1
ATOM 711 C C . GLY A 1 95 ? 39.348 30.167 -8.888 1.00 20.01 95 GLY A C 1
ATOM 712 O O . GLY A 1 95 ? 38.336 29.673 -9.238 1.00 23.21 95 GLY A O 1
ATOM 713 N N . ASP A 1 96 ? 40.253 29.483 -8.220 1.00 20.54 96 ASP A N 1
ATOM 714 C CA . ASP A 1 96 ? 39.981 28.124 -7.847 1.00 21.17 96 ASP A CA 1
ATOM 715 C C . ASP A 1 96 ? 38.860 28.021 -6.850 1.00 21.53 96 ASP A C 1
ATOM 716 O O . ASP A 1 96 ? 38.372 26.915 -6.658 1.00 24.96 96 ASP A O 1
ATOM 721 N N . LEU A 1 97 ? 38.485 29.117 -6.151 1.00 21.27 97 LEU A N 1
ATOM 722 C CA . LEU A 1 97 ? 37.308 29.111 -5.297 1.00 20.51 97 LEU A CA 1
ATOM 723 C C . LEU A 1 97 ? 36.189 30.001 -5.887 1.00 22.83 97 LEU A C 1
ATOM 724 O O . LEU A 1 97 ? 35.283 30.490 -5.168 1.00 23.65 97 LEU A O 1
ATOM 729 N N . LEU A 1 98 ? 36.290 30.270 -7.196 1.00 24.12 98 LEU A N 1
ATOM 730 C CA . LEU A 1 98 ? 35.259 31.072 -7.919 1.00 20.30 98 LEU A CA 1
ATOM 731 C C . LEU A 1 98 ? 35.066 32.462 -7.336 1.00 22.15 98 LEU A C 1
ATOM 732 O O . LEU A 1 98 ? 33.960 32.860 -7.053 1.00 22.83 98 LEU A O 1
ATOM 737 N N . ARG A 1 99 ? 36.166 33.173 -7.073 1.00 23.48 99 ARG A N 1
ATOM 738 C CA . ARG A 1 99 ? 36.124 34.553 -6.681 1.00 23.05 99 ARG A CA 1
ATOM 739 C C . ARG A 1 99 ? 37.275 35.296 -7.375 1.00 22.64 99 ARG A C 1
ATOM 740 O O . ARG A 1 99 ? 38.174 34.661 -7.901 1.00 23.35 99 ARG A O 1
ATOM 748 N N . THR A 1 100 ? 37.221 36.617 -7.350 1.00 24.15 100 THR A N 1
ATOM 749 C CA . THR A 1 100 ? 38.197 37.457 -8.070 1.00 24.38 100 THR A CA 1
ATOM 750 C C . THR A 1 100 ? 38.361 38.619 -7.153 1.00 23.36 100 THR A C 1
ATOM 751 O O . THR A 1 100 ? 37.509 38.863 -6.274 1.00 22.47 100 THR A O 1
ATOM 755 N N . ALA A 1 101 ? 39.461 39.331 -7.265 1.00 24.04 101 ALA A N 1
ATOM 756 C CA . ALA A 1 101 ? 39.706 40.490 -6.438 1.00 24.40 101 ALA A CA 1
ATOM 757 C C . ALA A 1 101 ? 40.128 41.717 -7.238 1.00 27.33 101 ALA A C 1
ATOM 758 O O . ALA A 1 101 ? 40.764 41.590 -8.236 1.00 24.95 101 ALA A O 1
ATOM 760 N N . GLY A 1 102 ? 39.752 42.882 -6.763 1.00 24.57 102 GLY A N 1
ATOM 761 C CA . GLY A 1 102 ? 40.242 44.106 -7.329 1.00 29.65 102 GLY A CA 1
ATOM 762 C C . GLY A 1 102 ? 40.853 44.916 -6.236 1.00 27.03 102 GLY A C 1
ATOM 763 O O . GLY A 1 102 ? 40.162 45.372 -5.373 1.00 27.05 102 GLY A O 1
ATOM 764 N N . LEU A 1 103 ? 42.150 45.111 -6.314 1.00 24.89 103 LEU A N 1
ATOM 765 C CA . LEU A 1 103 ? 42.902 45.652 -5.227 1.00 23.44 103 LEU A CA 1
ATOM 766 C C . LEU A 1 103 ? 43.806 46.801 -5.573 1.00 26.93 103 LEU A C 1
ATOM 767 O O . LEU A 1 103 ? 44.380 46.819 -6.592 1.00 30.04 103 LEU A O 1
ATOM 772 N N . ARG A 1 104 ? 43.935 47.715 -4.654 1.00 24.87 104 ARG A N 1
ATOM 773 C CA . ARG A 1 104 ? 45.007 48.658 -4.628 1.00 30.57 104 ARG A CA 1
ATOM 774 C C . ARG A 1 104 ? 46.045 48.171 -3.656 1.00 29.89 104 ARG A C 1
ATOM 775 O O . ARG A 1 104 ? 45.729 47.533 -2.691 1.00 24.04 104 ARG A O 1
ATOM 783 N N . PHE A 1 105 ? 47.290 48.455 -3.978 1.00 24.22 105 PHE A N 1
ATOM 784 C CA . PHE A 1 105 ? 48.385 48.151 -3.098 1.00 25.10 105 PHE A CA 1
ATOM 785 C C . PHE A 1 105 ? 49.307 49.298 -2.913 1.00 30.05 105 PHE A C 1
ATOM 786 O O . PHE A 1 105 ? 49.335 50.207 -3.744 1.00 28.73 105 PHE A O 1
ATOM 794 N N . ALA A 1 106 ? 50.071 49.217 -1.830 1.00 27.87 106 ALA A N 1
ATOM 795 C CA . ALA A 1 106 ? 51.171 50.089 -1.551 1.00 30.11 106 ALA A CA 1
ATOM 796 C C . ALA A 1 106 ? 52.255 49.322 -0.895 1.00 31.01 106 ALA A C 1
ATOM 797 O O . ALA A 1 106 ? 52.011 48.412 -0.088 1.00 25.26 106 ALA A O 1
ATOM 799 N N . VAL A 1 107 ? 53.495 49.740 -1.152 1.00 23.35 107 VAL A N 1
ATOM 800 C CA . VAL A 1 107 ? 54.656 49.137 -0.524 1.00 23.72 107 VAL A CA 1
ATOM 801 C C . VAL A 1 107 ? 55.519 50.266 0.031 1.00 25.76 107 VAL A C 1
ATOM 802 O O . VAL A 1 107 ? 55.809 51.226 -0.726 1.00 25.84 107 VAL A O 1
ATOM 806 N N . VAL A 1 108 ? 56.002 50.133 1.247 1.00 25.52 108 VAL A N 1
ATOM 807 C CA . VAL A 1 108 ? 56.755 51.172 1.916 1.00 28.39 108 VAL A CA 1
ATOM 808 C C . VAL A 1 108 ? 57.961 50.527 2.452 1.00 29.76 108 VAL A C 1
ATOM 809 O O . VAL A 1 108 ? 57.924 49.435 3.010 1.00 31.88 108 VAL A O 1
ATOM 813 N N . ARG A 1 109 ? 59.109 51.145 2.263 1.00 29.40 109 ARG A N 1
ATOM 814 C CA . ARG A 1 109 ? 60.349 50.634 2.820 1.00 28.46 109 ARG A CA 1
ATOM 815 C C . ARG A 1 109 ? 61.029 51.719 3.613 1.00 32.98 109 ARG A C 1
ATOM 816 O O . ARG A 1 109 ? 61.214 52.781 3.113 1.00 32.58 109 ARG A O 1
ATOM 824 N N . GLY A 1 110 ? 61.412 51.426 4.833 1.00 31.16 110 GLY A N 1
ATOM 825 C CA . GLY A 1 110 ? 61.859 52.459 5.720 1.00 36.10 110 GLY A CA 1
ATOM 826 C C . GLY A 1 110 ? 62.506 52.024 7.005 1.00 35.11 110 GLY A C 1
ATOM 827 O O . GLY A 1 110 ? 62.744 50.877 7.214 1.00 33.92 110 GLY A O 1
ATOM 828 N N . THR A 1 111 ? 62.744 52.980 7.881 1.00 33.86 111 THR A N 1
ATOM 829 C CA . THR A 1 111 ? 63.349 52.708 9.153 1.00 33.58 111 THR A CA 1
ATOM 830 C C . THR A 1 111 ? 62.421 53.167 10.280 1.00 40.56 111 THR A C 1
ATOM 831 O O . THR A 1 111 ? 62.638 54.169 10.901 1.00 35.85 111 THR A O 1
ATOM 835 N N . PRO A 1 112 ? 61.338 52.301 10.517 1.00 41.41 112 PRO A N 1
ATOM 836 C CA . PRO A 1 112 ? 60.342 52.786 11.490 1.00 37.04 112 PRO A CA 1
ATOM 837 C C . PRO A 1 112 ? 60.672 52.818 12.963 1.00 34.37 112 PRO A C 1
ATOM 838 O O . PRO A 1 112 ? 59.950 53.472 13.662 1.00 39.92 112 PRO A O 1
ATOM 842 N N . TYR A 1 113 ? 61.619 52.038 13.433 1.00 29.94 113 TYR A N 1
ATOM 843 C CA . TYR A 1 113 ? 61.906 51.913 14.837 1.00 35.21 113 TYR A CA 1
ATOM 844 C C . TYR A 1 113 ? 62.727 53.091 15.393 1.00 38.08 113 TYR A C 1
ATOM 845 O O . TYR A 1 113 ? 63.365 53.771 14.654 1.00 40.63 113 TYR A O 1
ATOM 854 N N . GLU A 1 114 ? 62.675 53.309 16.690 1.00 45.63 114 GLU A N 1
ATOM 855 C CA . GLU A 1 114 ? 63.449 54.356 17.352 1.00 53.42 114 GLU A CA 1
ATOM 856 C C . GLU A 1 114 ? 64.897 54.012 17.218 1.00 50.01 114 GLU A C 1
ATOM 857 O O . GLU A 1 114 ? 65.654 54.813 16.735 1.00 51.69 114 GLU A O 1
ATOM 863 N N . GLN A 1 115 ? 65.270 52.794 17.613 1.00 57.41 115 GLN A N 1
ATOM 864 C CA . GLN A 1 115 ? 66.678 52.352 17.531 1.00 54.22 115 GLN A CA 1
ATOM 865 C C . GLN A 1 115 ? 67.158 52.289 16.086 1.00 55.13 115 GLN A C 1
ATOM 866 O O . GLN A 1 115 ? 66.545 51.600 15.266 1.00 53.32 115 GLN A O 1
ATOM 872 N N . PRO A 1 116 ? 68.276 52.985 15.763 1.00 57.97 116 PRO A N 1
ATOM 873 C CA . PRO A 1 116 ? 68.757 52.919 14.382 1.00 46.30 116 PRO A CA 1
ATOM 874 C C . PRO A 1 116 ? 69.239 51.502 13.995 1.00 42.02 116 PRO A C 1
ATOM 875 O O . PRO A 1 116 ? 69.271 51.204 12.828 1.00 39.41 116 PRO A O 1
ATOM 879 N N . LYS A 1 117 ? 69.682 50.691 14.968 1.00 35.88 117 LYS A N 1
ATOM 880 C CA . LYS A 1 117 ? 70.140 49.327 14.710 1.00 41.23 117 LYS A CA 1
ATOM 881 C C . LYS A 1 117 ? 69.022 48.354 14.154 1.00 36.76 117 LYS A C 1
ATOM 882 O O . LYS A 1 117 ? 69.338 47.296 13.605 1.00 40.94 117 LYS A O 1
ATOM 888 N N . GLU A 1 118 ? 67.747 48.735 14.305 1.00 36.82 118 GLU A N 1
ATOM 889 C CA . GLU A 1 118 ? 66.607 47.958 13.742 1.00 35.95 118 GLU A CA 1
ATOM 890 C C . GLU A 1 118 ? 66.529 48.008 12.241 1.00 40.66 118 GLU A C 1
ATOM 891 O O . GLU A 1 118 ? 65.860 47.212 11.603 1.00 35.40 118 GLU A O 1
ATOM 897 N N . GLY A 1 119 ? 67.215 48.960 11.644 1.00 38.43 119 GLY A N 1
ATOM 898 C CA . GLY A 1 119 ? 67.442 48.874 10.227 1.00 37.39 119 GLY A CA 1
ATOM 899 C C . GLY A 1 119 ? 66.149 49.050 9.460 1.00 37.26 119 GLY A C 1
ATOM 900 O O . GLY A 1 119 ? 65.163 49.673 9.945 1.00 35.13 119 GLY A O 1
ATOM 901 N N . GLU A 1 120 ? 66.153 48.527 8.249 1.00 31.00 120 GLU A N 1
ATOM 902 C CA . GLU A 1 120 ? 65.015 48.681 7.380 1.00 32.51 120 GLU A CA 1
ATOM 903 C C . GLU A 1 120 ? 63.972 47.583 7.525 1.00 29.16 120 GLU A C 1
ATOM 904 O O . GLU A 1 120 ? 64.320 46.439 7.898 1.00 29.35 120 GLU A O 1
ATOM 910 N N . TRP A 1 121 ? 62.740 47.969 7.144 1.00 28.67 121 TRP A N 1
ATOM 911 C CA . TRP A 1 121 ? 61.525 47.126 7.246 1.00 26.65 121 TRP A CA 1
ATOM 912 C C . TRP A 1 121 ? 60.700 47.474 6.104 1.00 26.81 121 TRP A C 1
ATOM 913 O O . TRP A 1 121 ? 60.786 48.566 5.579 1.00 28.75 121 TRP A O 1
ATOM 924 N N . ILE A 1 122 ? 59.884 46.526 5.648 1.00 24.00 122 ILE A N 1
ATOM 925 C CA . ILE A 1 122 ? 59.102 46.766 4.511 1.00 20.92 122 ILE A CA 1
ATOM 926 C C . ILE A 1 122 ? 57.679 46.403 4.839 1.00 24.25 122 ILE A C 1
ATOM 927 O O . ILE A 1 122 ? 57.445 45.364 5.569 1.00 24.65 122 ILE A O 1
ATOM 932 N N . ALA A 1 123 ? 56.767 47.177 4.256 1.00 26.51 123 ALA A N 1
ATOM 933 C CA . ALA A 1 123 ? 55.316 46.988 4.413 1.00 23.22 123 ALA A CA 1
ATOM 934 C C . ALA A 1 123 ? 54.630 46.857 3.175 1.00 24.18 123 ALA A C 1
ATOM 935 O O . ALA A 1 123 ? 54.883 47.640 2.241 1.00 22.91 123 ALA A O 1
ATOM 937 N N . VAL A 1 124 ? 53.708 45.868 3.096 1.00 20.73 124 VAL A N 1
ATOM 938 C CA . VAL A 1 124 ? 52.878 45.680 1.915 1.00 20.35 124 VAL A CA 1
ATOM 939 C C . VAL A 1 124 ? 51.448 45.730 2.367 1.00 23.39 124 VAL A C 1
ATOM 940 O O . VAL A 1 124 ? 51.069 44.905 3.210 1.00 21.46 124 VAL A O 1
ATOM 944 N N . ALA A 1 125 ? 50.644 46.630 1.767 1.00 21.16 125 ALA A N 1
ATOM 945 C CA . ALA A 1 125 ? 49.228 46.770 2.117 1.00 24.50 125 ALA A CA 1
ATOM 946 C C . ALA A 1 125 ? 48.439 46.520 0.912 1.00 26.25 125 ALA A C 1
ATOM 947 O O . ALA A 1 125 ? 48.837 46.885 -0.236 1.00 24.00 125 ALA A O 1
ATOM 949 N N . LEU A 1 126 ? 47.293 45.909 1.138 1.00 19.76 126 LEU A N 1
ATOM 950 C CA . LEU A 1 126 ? 46.277 45.697 0.111 1.00 20.78 126 LEU A CA 1
ATOM 951 C C . LEU A 1 126 ? 44.910 46.147 0.618 1.00 24.22 126 LEU A C 1
ATOM 952 O O . LEU A 1 126 ? 44.592 45.882 1.748 1.00 24.79 126 LEU A O 1
ATOM 957 N N . TYR A 1 127 ? 44.094 46.708 -0.275 1.00 23.93 127 TYR A N 1
ATOM 958 C CA . TYR A 1 127 ? 42.760 47.119 0.049 1.00 22.79 127 TYR A CA 1
ATOM 959 C C . TYR A 1 127 ? 41.970 47.163 -1.230 1.00 26.10 127 TYR A C 1
ATOM 960 O O . TYR A 1 127 ? 42.397 47.737 -2.289 1.00 27.25 127 TYR A O 1
ATOM 969 N N . GLY A 1 128 ? 40.795 46.537 -1.163 1.00 21.80 128 GLY A N 1
ATOM 970 C CA . GLY A 1 128 ? 39.839 46.560 -2.225 1.00 24.22 128 GLY A CA 1
ATOM 971 C C . GLY A 1 128 ? 38.659 45.693 -2.062 1.00 22.75 128 GLY A C 1
ATOM 972 O O . GLY A 1 128 ? 38.069 45.612 -0.976 1.00 26.95 128 GLY A O 1
ATOM 973 N N . THR A 1 129 ? 38.280 45.056 -3.111 1.00 24.49 129 THR A N 1
ATOM 974 C CA . THR A 1 129 ? 37.104 44.236 -3.105 1.00 25.67 129 THR A CA 1
ATOM 975 C C . THR A 1 129 ? 37.457 42.827 -3.508 1.00 26.16 129 THR A C 1
ATOM 976 O O . THR A 1 129 ? 38.404 42.600 -4.335 1.00 23.71 129 THR A O 1
ATOM 980 N N . ILE A 1 130 ? 36.607 41.902 -3.029 1.00 22.72 130 ILE A N 1
ATOM 981 C CA . ILE A 1 130 ? 36.668 40.484 -3.404 1.00 21.16 130 ILE A CA 1
ATOM 982 C C . ILE A 1 130 ? 35.280 40.035 -3.633 1.00 22.02 130 ILE A C 1
ATOM 983 O O . ILE A 1 130 ? 34.355 40.421 -2.885 1.00 26.33 130 ILE A O 1
ATOM 988 N N . GLY A 1 131 ? 35.076 39.173 -4.575 1.00 23.16 131 GLY A N 1
ATOM 989 C CA . GLY A 1 131 ? 33.706 38.881 -4.854 1.00 24.75 131 GLY A CA 1
ATOM 990 C C . GLY A 1 131 ? 33.569 37.875 -5.885 1.00 27.17 131 GLY A C 1
ATOM 991 O O . GLY A 1 131 ? 34.534 37.315 -6.352 1.00 26.25 131 GLY A O 1
ATOM 992 N N . ALA A 1 132 ? 32.347 37.690 -6.296 1.00 29.94 132 ALA A N 1
ATOM 993 C CA . ALA A 1 132 ? 32.045 36.837 -7.385 1.00 28.75 132 ALA A CA 1
ATOM 994 C C . ALA A 1 132 ? 32.570 37.430 -8.658 1.00 31.61 132 ALA A C 1
ATOM 995 O O . ALA A 1 132 ? 32.778 38.603 -8.762 1.00 32.41 132 ALA A O 1
ATOM 997 N N . PRO A 1 133 ? 32.737 36.494 -9.680 1.00 32.35 133 PRO A N 1
ATOM 998 C CA . PRO A 1 133 ? 33.288 37.060 -10.922 1.00 40.95 133 PRO A CA 1
ATOM 999 C C . PRO A 1 133 ? 32.380 38.036 -11.626 1.00 42.88 133 PRO A C 1
ATOM 1000 O O . PRO A 1 133 ? 32.655 38.330 -12.726 1.00 59.39 133 PRO A O 1
ATOM 1004 N N . VAL A 1 134 ? 31.264 38.402 -11.056 1.00 45.99 134 VAL A N 1
ATOM 1005 C CA . VAL A 1 134 ? 30.324 39.323 -11.638 1.00 53.03 134 VAL A CA 1
ATOM 1006 C C . VAL A 1 134 ? 30.316 40.631 -10.884 1.00 56.32 134 VAL A C 1
ATOM 1007 O O . VAL A 1 134 ? 30.277 40.614 -9.688 1.00 44.58 134 VAL A O 1
ATOM 1011 N N . ARG A 1 135 ? 30.328 41.764 -11.591 1.00 56.12 135 ARG A N 1
ATOM 1012 C CA . ARG A 1 135 ? 30.463 43.091 -10.963 1.00 57.75 135 ARG A CA 1
ATOM 1013 C C . ARG A 1 135 ? 29.328 43.365 -10.021 1.00 55.37 135 ARG A C 1
ATOM 1014 O O . ARG A 1 135 ? 28.213 42.977 -10.309 1.00 61.74 135 ARG A O 1
ATOM 1022 N N . GLY A 1 136 ? 29.605 44.017 -8.892 1.00 53.07 136 GLY A N 1
ATOM 1023 C CA . GLY A 1 136 ? 28.565 44.333 -7.878 1.00 51.05 136 GLY A CA 1
ATOM 1024 C C . GLY A 1 136 ? 28.297 43.264 -6.804 1.00 45.58 136 GLY A C 1
ATOM 1025 O O . GLY A 1 136 ? 27.717 43.559 -5.733 1.00 44.37 136 GLY A O 1
ATOM 1026 N N . LEU A 1 137 ? 28.686 42.023 -7.094 1.00 40.33 137 LEU A N 1
ATOM 1027 C CA . LEU A 1 137 ? 28.520 40.946 -6.099 1.00 35.61 137 LEU A CA 1
ATOM 1028 C C . LEU A 1 137 ? 29.889 40.762 -5.395 1.00 27.79 137 LEU A C 1
ATOM 1029 O O . LEU A 1 137 ? 30.664 39.864 -5.744 1.00 27.94 137 LEU A O 1
ATOM 1034 N N . GLU A 1 138 ? 30.225 41.711 -4.549 1.00 28.77 138 GLU A N 1
ATOM 1035 C CA . GLU A 1 138 ? 31.547 41.805 -3.901 1.00 26.92 138 GLU A CA 1
ATOM 1036 C C . GLU A 1 138 ? 31.454 42.572 -2.638 1.00 24.48 138 GLU A C 1
ATOM 1037 O O . GLU A 1 138 ? 30.512 43.314 -2.461 1.00 26.61 138 GLU A O 1
ATOM 1043 N N . HIS A 1 139 ? 32.430 42.430 -1.724 1.00 21.44 139 HIS A N 1
ATOM 1044 C CA . HIS A 1 139 ? 32.620 43.312 -0.586 1.00 20.49 139 HIS A CA 1
ATOM 1045 C C . HIS A 1 139 ? 34.094 43.604 -0.410 1.00 19.64 139 HIS A C 1
ATOM 1046 O O . HIS A 1 139 ? 34.920 43.179 -1.266 1.00 20.56 139 HIS A O 1
ATOM 1053 N N . GLU A 1 140 ? 34.431 44.316 0.645 1.00 20.84 140 GLU A N 1
ATOM 1054 C CA . GLU A 1 140 ? 35.767 44.822 0.886 1.00 22.10 140 GLU A CA 1
ATOM 1055 C C . GLU A 1 140 ? 36.671 43.757 1.468 1.00 22.90 140 GLU A C 1
ATOM 1056 O O . GLU A 1 140 ? 36.191 42.762 2.046 1.00 20.84 140 GLU A O 1
ATOM 1062 N N . ALA A 1 141 ? 37.953 44.004 1.383 1.00 23.74 141 ALA A N 1
ATOM 1063 C CA . ALA A 1 141 ? 39.036 43.164 1.914 1.00 21.92 141 ALA A CA 1
ATOM 1064 C C . ALA A 1 141 ? 40.268 44.024 2.109 1.00 23.00 141 ALA A C 1
ATOM 1065 O O . ALA A 1 141 ? 40.415 45.071 1.450 1.00 24.06 141 ALA A O 1
ATOM 1067 N N . VAL A 1 142 ? 41.088 43.616 3.054 1.00 18.86 142 VAL A N 1
ATOM 1068 C CA . VAL A 1 142 ? 42.325 44.268 3.445 1.00 22.35 142 VAL A CA 1
ATOM 1069 C C . VAL A 1 142 ? 43.424 43.259 3.821 1.00 21.20 142 VAL A C 1
ATOM 1070 O O . VAL A 1 142 ? 43.137 42.167 4.256 1.00 19.52 142 VAL A O 1
ATOM 1074 N N . GLY A 1 143 ? 44.666 43.682 3.697 1.00 19.96 143 GLY A N 1
ATOM 1075 C CA . GLY A 1 143 ? 45.784 42.969 4.260 1.00 18.16 143 GLY A CA 1
ATOM 1076 C C . GLY A 1 143 ? 47.020 43.792 4.525 1.00 18.81 143 GLY A C 1
ATOM 1077 O O . GLY A 1 143 ? 47.225 44.793 3.918 1.00 21.85 143 GLY A O 1
ATOM 1078 N N . LEU A 1 144 ? 47.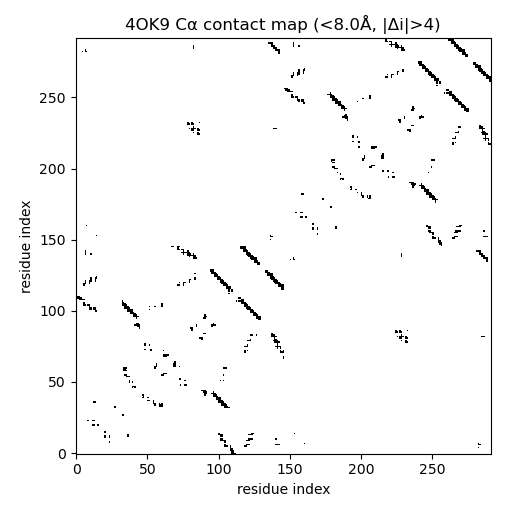836 43.345 5.440 1.00 19.46 144 LEU A N 1
ATOM 1079 C CA . LEU A 1 144 ? 49.095 43.975 5.692 1.00 20.22 144 LEU A CA 1
ATOM 1080 C C . LEU A 1 144 ? 50.156 42.946 6.015 1.00 19.55 144 LEU A C 1
ATOM 1081 O O . LEU A 1 144 ? 49.957 42.105 6.826 1.00 18.28 144 LEU A O 1
ATOM 1086 N N . GLY A 1 145 ? 51.299 43.092 5.393 1.00 17.58 145 GLY A N 1
ATOM 1087 C CA . GLY A 1 145 ? 52.450 42.285 5.661 1.00 17.82 145 GLY A CA 1
ATOM 1088 C C . GLY A 1 145 ? 53.631 43.141 6.077 1.00 19.11 145 GLY A C 1
ATOM 1089 O O . GLY A 1 145 ? 53.852 44.185 5.527 1.00 18.89 145 GLY A O 1
ATOM 1090 N N . ILE A 1 146 ? 54.361 42.666 7.063 1.00 19.91 146 ILE A N 1
ATOM 1091 C CA . ILE A 1 146 ? 55.564 43.387 7.498 1.00 22.06 146 ILE A CA 1
ATOM 1092 C C . ILE A 1 146 ? 56.754 42.423 7.511 1.00 20.15 146 ILE A C 1
ATOM 1093 O O . ILE A 1 146 ? 56.687 41.295 8.080 1.00 23.73 146 ILE A O 1
ATOM 1098 N N . ASN A 1 147 ? 57.914 42.904 7.085 1.00 20.19 147 ASN A N 1
ATOM 1099 C CA . ASN A 1 147 ? 59.097 42.136 7.217 1.00 21.24 147 ASN A CA 1
ATOM 1100 C C . ASN A 1 147 ? 60.349 43.034 7.298 1.00 24.90 147 ASN A C 1
ATOM 1101 O O . ASN A 1 147 ? 60.341 44.192 6.858 1.00 24.73 147 ASN A O 1
ATOM 1106 N N . HIS A 1 148 ? 61.344 42.482 7.914 1.00 23.49 148 HIS A N 1
ATOM 1107 C CA . HIS A 1 148 ? 62.638 43.134 8.024 1.00 26.39 148 HIS A CA 1
ATOM 1108 C C . HIS A 1 148 ? 63.288 43.028 6.672 1.00 28.20 148 HIS A C 1
ATOM 1109 O O . HIS A 1 148 ? 62.973 42.119 5.894 1.00 21.55 148 HIS A O 1
ATOM 1116 N N . ILE A 1 149 ? 64.129 44.002 6.332 1.00 24.59 149 ILE A N 1
ATOM 1117 C CA . ILE A 1 149 ? 64.783 43.980 5.031 1.00 22.98 149 ILE A CA 1
ATOM 1118 C C . ILE A 1 149 ? 66.147 44.700 5.125 1.00 30.48 149 ILE A C 1
ATOM 1119 O O . ILE A 1 149 ? 66.523 45.080 6.288 1.00 26.96 149 ILE A O 1
ATOM 1125 N N . GLU B 1 4 ? 26.087 57.634 -7.895 1.00 72.61 4 GLU B N 1
ATOM 1126 C CA . GLU B 1 4 ? 25.963 56.267 -7.396 1.00 84.06 4 GLU B CA 1
ATOM 1127 C C . GLU B 1 4 ? 26.294 56.067 -5.910 1.00 77.40 4 GLU B C 1
ATOM 1128 O O . GLU B 1 4 ? 27.380 56.348 -5.465 1.00 81.86 4 GLU B O 1
ATOM 1134 N N . LYS B 1 5 ? 25.342 55.506 -5.186 1.00 77.23 5 LYS B N 1
ATOM 1135 C CA . LYS B 1 5 ? 25.176 55.637 -3.747 1.00 73.25 5 LYS B CA 1
ATOM 1136 C C . LYS B 1 5 ? 25.921 54.701 -2.797 1.00 68.17 5 LYS B C 1
ATOM 1137 O O . LYS B 1 5 ? 25.624 54.724 -1.632 1.00 79.24 5 LYS B O 1
ATOM 1143 N N . SER B 1 6 ? 26.802 53.838 -3.258 1.00 64.39 6 SER B N 1
ATOM 1144 C CA . SER B 1 6 ? 27.453 52.868 -2.347 1.00 56.82 6 SER B CA 1
ATOM 1145 C C . SER B 1 6 ? 28.519 53.424 -1.398 1.00 53.97 6 SER B C 1
ATOM 1146 O O . SER B 1 6 ? 29.170 54.403 -1.712 1.00 55.45 6 SER B O 1
ATOM 1149 N N . VAL B 1 7 ? 28.686 52.776 -0.252 1.00 39.29 7 VAL B N 1
ATOM 1150 C CA . VAL B 1 7 ? 29.601 53.165 0.803 1.00 38.78 7 VAL B CA 1
ATOM 1151 C C . VAL B 1 7 ? 30.592 52.044 1.165 1.00 37.83 7 VAL B C 1
ATOM 1152 O O . VAL B 1 7 ? 30.228 50.915 1.217 1.00 37.33 7 VAL B O 1
ATOM 1156 N N . ARG B 1 8 ? 31.844 52.406 1.375 1.00 36.02 8 ARG B N 1
ATOM 1157 C CA . ARG B 1 8 ? 32.886 51.494 1.820 1.00 35.32 8 ARG B CA 1
ATOM 1158 C C . ARG B 1 8 ? 32.876 51.374 3.339 1.00 26.68 8 ARG B C 1
ATOM 1159 O O . ARG B 1 8 ? 33.659 51.937 4.034 1.00 29.69 8 ARG B O 1
ATOM 1167 N N . ILE B 1 9 ? 31.936 50.609 3.806 1.00 26.47 9 ILE B N 1
ATOM 1168 C CA . ILE B 1 9 ? 31.757 50.297 5.222 1.00 26.39 9 ILE B CA 1
ATOM 1169 C C . ILE B 1 9 ? 32.999 49.707 5.925 1.00 23.84 9 ILE B C 1
ATOM 1170 O O . ILE B 1 9 ? 33.351 50.045 7.049 1.00 22.80 9 ILE B O 1
ATOM 1175 N N . GLY B 1 10 ? 33.716 48.849 5.206 1.00 26.69 10 GLY B N 1
ATOM 1176 C CA . GLY B 1 10 ? 34.960 48.312 5.738 1.00 24.43 10 GLY B CA 1
ATOM 1177 C C . GLY B 1 10 ? 36.041 49.343 5.917 1.00 21.67 10 GLY B C 1
ATOM 1178 O O . GLY B 1 10 ? 36.676 49.376 6.924 1.00 24.01 10 GLY B O 1
ATOM 1179 N N . ARG B 1 11 ? 36.207 50.229 4.922 1.00 27.37 11 ARG B N 1
ATOM 1180 C CA . ARG B 1 11 ? 37.164 51.284 5.005 1.00 24.93 11 ARG B CA 1
ATOM 1181 C C . ARG B 1 11 ? 36.812 52.221 6.168 1.00 24.98 11 ARG B C 1
ATOM 1182 O O . ARG B 1 11 ? 37.683 52.651 6.952 1.00 27.91 11 ARG B O 1
ATOM 1190 N N . GLN B 1 12 ? 35.523 52.483 6.364 1.00 25.48 12 GLN B N 1
ATOM 1191 C CA . GLN B 1 12 ? 35.161 53.270 7.585 1.00 24.88 12 GLN B CA 1
ATOM 1192 C C . GLN B 1 12 ? 35.581 52.595 8.842 1.00 22.54 12 GLN B C 1
ATOM 1193 O O . GLN B 1 12 ? 36.256 53.147 9.684 1.00 25.61 12 GLN B O 1
ATOM 1199 N N . ALA B 1 13 ? 35.254 51.309 8.962 1.00 25.80 13 ALA B N 1
ATOM 1200 C CA . ALA B 1 13 ? 35.728 50.574 10.147 1.00 24.91 13 ALA B CA 1
ATOM 1201 C C . ALA B 1 13 ? 37.218 50.529 10.343 1.00 25.07 13 ALA B C 1
ATOM 1202 O O . ALA B 1 13 ? 37.719 50.696 11.440 1.00 27.05 13 ALA B O 1
ATOM 1204 N N . LEU B 1 14 ? 37.961 50.354 9.236 1.00 29.48 14 LEU B N 1
ATOM 1205 C CA . LEU B 1 14 ? 39.414 50.369 9.351 1.00 23.40 14 LEU B CA 1
ATOM 1206 C C . LEU B 1 14 ? 39.969 51.726 9.733 1.00 25.17 14 LEU B C 1
ATOM 1207 O O . LEU B 1 14 ? 40.848 51.803 10.536 1.00 25.30 14 LEU B O 1
ATOM 1212 N N . LEU B 1 15 ? 39.435 52.783 9.100 1.00 29.20 15 LEU B N 1
ATOM 1213 C CA . LEU B 1 15 ? 39.809 54.140 9.524 1.00 30.12 15 LEU B CA 1
ATOM 1214 C C . LEU B 1 15 ? 39.539 54.441 11.026 1.00 32.33 15 LEU B C 1
ATOM 1215 O O . LEU B 1 15 ? 40.393 55.003 11.712 1.00 35.64 15 LEU B O 1
ATOM 1220 N N . LEU B 1 16 ? 38.429 53.958 11.575 1.00 32.70 16 LEU B N 1
ATOM 1221 C CA . LEU B 1 16 ? 38.203 54.102 12.994 1.00 31.97 16 LEU B CA 1
ATOM 1222 C C . LEU B 1 16 ? 39.230 53.399 13.813 1.00 34.91 16 LEU B C 1
ATOM 1223 O O . LEU B 1 16 ? 39.724 53.943 14.819 1.00 33.74 16 LEU B O 1
ATOM 1228 N N . ALA B 1 17 ? 39.562 52.184 13.424 1.00 30.91 17 ALA B N 1
ATOM 1229 C CA . ALA B 1 17 ? 40.554 51.391 14.110 1.00 26.48 17 ALA B CA 1
ATOM 1230 C C . ALA B 1 17 ? 41.951 51.934 14.034 1.00 24.74 17 ALA B C 1
ATOM 1231 O O . ALA B 1 17 ? 42.702 51.776 14.930 1.00 29.47 17 ALA B O 1
ATOM 1233 N N . MET B 1 18 ? 42.315 52.502 12.905 1.00 32.73 18 MET B N 1
ATOM 1234 C CA . MET B 1 18 ? 43.679 52.998 12.730 1.00 31.80 18 MET B CA 1
ATOM 1235 C C . MET B 1 18 ? 44.015 54.490 12.921 1.00 35.99 18 MET B C 1
ATOM 1236 O O . MET B 1 18 ? 45.091 54.799 13.291 1.00 34.36 18 MET B O 1
ATOM 1241 N N . LEU B 1 19 ? 43.102 55.392 12.643 1.00 40.52 19 LEU B N 1
ATOM 1242 C CA . LEU B 1 19 ? 43.368 56.813 12.825 1.00 42.11 19 LEU B CA 1
ATOM 1243 C C . LEU B 1 19 ? 43.492 57.186 14.272 1.00 45.72 19 LEU B C 1
ATOM 1244 O O . LEU B 1 19 ? 42.767 56.700 15.082 1.00 46.09 19 LEU B O 1
ATOM 1249 N N . ASP B 1 20 ? 44.400 58.083 14.596 1.00 52.05 20 ASP B N 1
ATOM 1250 C CA . ASP B 1 20 ? 44.598 58.473 15.980 1.00 57.36 20 ASP B CA 1
ATOM 1251 C C . ASP B 1 20 ? 43.362 59.144 16.499 1.00 55.41 20 ASP B C 1
ATOM 1252 O O . ASP B 1 20 ? 42.626 59.761 15.761 1.00 56.45 20 ASP B O 1
ATOM 1257 N N . GLU B 1 21 ? 43.137 59.023 17.788 1.00 62.47 21 GLU B N 1
ATOM 1258 C CA . GLU B 1 21 ? 41.989 59.655 18.386 1.00 66.49 21 GLU B CA 1
ATOM 1259 C C . GLU B 1 21 ? 42.103 61.141 18.142 1.00 59.45 21 GLU B C 1
ATOM 1260 O O . GLU B 1 21 ? 43.099 61.759 18.441 1.00 57.02 21 GLU B O 1
ATOM 1266 N N . GLY B 1 22 ? 41.018 61.700 17.646 1.00 60.22 22 GLY B N 1
ATOM 1267 C CA . GLY B 1 22 ? 40.957 63.050 17.147 1.00 64.14 22 GLY B CA 1
ATOM 1268 C C . GLY B 1 22 ? 41.165 63.275 15.665 1.00 65.63 22 GLY B C 1
ATOM 1269 O O . GLY B 1 22 ? 40.990 64.385 15.184 1.00 61.34 22 GLY B O 1
ATOM 1270 N N . GLU B 1 23 ? 41.536 62.241 14.931 1.00 56.78 23 GLU B N 1
ATOM 1271 C CA . GLU B 1 23 ? 41.659 62.377 13.507 1.00 57.63 23 GLU B CA 1
ATOM 1272 C C . GLU B 1 23 ? 40.463 61.789 12.798 1.00 55.22 23 GLU B C 1
ATOM 1273 O O . GLU B 1 23 ? 40.358 61.895 11.608 1.00 59.49 23 GLU B O 1
ATOM 1279 N N . GLU B 1 24 ? 39.555 61.180 13.542 1.00 55.46 24 GLU B N 1
ATOM 1280 C CA . GLU B 1 24 ? 38.487 60.388 12.933 1.00 58.85 24 GLU B CA 1
ATOM 1281 C C . GLU B 1 24 ? 37.123 61.060 12.750 1.00 58.76 24 GLU B C 1
ATOM 1282 O O . GLU B 1 24 ? 36.161 60.426 12.437 1.00 54.66 24 GLU B O 1
ATOM 1288 N N . GLY B 1 25 ? 37.073 62.355 12.965 1.00 52.11 25 GLY B N 1
ATOM 1289 C CA . GLY B 1 25 ? 35.837 63.096 13.076 1.00 48.99 25 GLY B CA 1
ATOM 1290 C C . GLY B 1 25 ? 34.959 62.987 11.863 1.00 49.77 25 GLY B C 1
ATOM 1291 O O . GLY B 1 25 ? 33.754 62.823 11.997 1.00 56.34 25 GLY B O 1
ATOM 1292 N N . ALA B 1 26 ? 35.551 63.038 10.676 1.00 43.38 26 ALA B N 1
ATOM 1293 C CA . ALA B 1 26 ? 34.773 63.004 9.458 1.00 48.51 26 ALA B CA 1
ATOM 1294 C C . ALA B 1 26 ? 34.166 61.622 9.238 1.00 49.00 26 ALA B C 1
ATOM 1295 O O . ALA B 1 26 ? 33.125 61.478 8.566 1.00 45.72 26 ALA B O 1
ATOM 1297 N N . ILE B 1 27 ? 34.845 60.586 9.750 1.00 50.28 27 ILE B N 1
ATOM 1298 C CA . ILE B 1 27 ? 34.281 59.226 9.664 1.00 46.59 27 ILE B CA 1
ATOM 1299 C C . ILE B 1 27 ? 33.080 59.151 10.657 1.00 42.41 27 ILE B C 1
ATOM 1300 O O . ILE B 1 27 ? 31.986 58.703 10.303 1.00 39.11 27 ILE B O 1
ATOM 1305 N N . LEU B 1 28 ? 33.297 59.647 11.867 1.00 44.42 28 LEU B N 1
ATOM 1306 C CA . LEU B 1 28 ? 32.223 59.676 12.887 1.00 51.45 28 LEU B CA 1
ATOM 1307 C C . LEU B 1 28 ? 31.031 60.494 12.410 1.00 49.93 28 LEU B C 1
ATOM 1308 O O . LEU B 1 28 ? 29.890 60.092 12.636 1.00 50.67 28 LEU B O 1
ATOM 1313 N N . ASP B 1 29 ? 31.297 61.565 11.656 1.00 52.85 29 ASP B N 1
ATOM 1314 C CA . ASP B 1 29 ? 30.215 62.367 11.056 1.00 56.41 29 ASP B CA 1
ATOM 1315 C C . ASP B 1 29 ? 29.477 61.632 9.993 1.00 52.96 29 ASP B C 1
ATOM 1316 O O . ASP B 1 29 ? 28.268 61.715 9.964 1.00 49.93 29 ASP B O 1
ATOM 1321 N N . GLU B 1 30 ? 30.163 60.941 9.088 1.00 47.97 30 GLU B N 1
ATOM 1322 C CA . GLU B 1 30 ? 29.436 60.226 8.023 1.00 45.82 30 GLU B CA 1
ATOM 1323 C C . GLU B 1 30 ? 28.467 59.185 8.592 1.00 45.61 30 GLU B C 1
ATOM 1324 O O . GLU B 1 30 ? 27.365 58.909 8.028 1.00 42.28 30 GLU B O 1
ATOM 1330 N N . LEU B 1 31 ? 28.903 58.590 9.696 1.00 44.39 31 LEU B N 1
ATOM 1331 C CA . LEU B 1 31 ? 28.172 57.490 10.305 1.00 47.24 31 LEU B CA 1
ATOM 1332 C C . LEU B 1 31 ? 26.893 58.027 10.962 1.00 56.08 31 LEU B C 1
ATOM 1333 O O . LEU B 1 31 ? 25.836 57.393 10.843 1.00 50.26 31 LEU B O 1
ATOM 1338 N N . ARG B 1 32 ? 27.022 59.166 11.668 1.00 56.34 32 ARG B N 1
ATOM 1339 C CA . ARG B 1 32 ? 25.861 59.945 12.179 1.00 57.43 32 ARG B CA 1
ATOM 1340 C C . ARG B 1 32 ? 24.817 60.292 11.101 1.00 57.36 32 ARG B C 1
ATOM 1341 O O . ARG B 1 32 ? 23.615 60.064 11.291 1.00 64.57 32 ARG B O 1
ATOM 1349 N N . ALA B 1 33 ? 25.268 60.808 9.959 1.00 47.35 33 ALA B N 1
ATOM 1350 C CA . ALA B 1 33 ? 24.356 61.185 8.874 1.00 47.17 33 ALA B CA 1
ATOM 1351 C C . ALA B 1 33 ? 23.597 60.004 8.345 1.00 53.50 33 ALA B C 1
ATOM 1352 O O . ALA B 1 33 ? 22.487 60.159 7.857 1.00 56.35 33 ALA B O 1
ATOM 1354 N N . SER B 1 34 ? 24.200 58.816 8.353 1.00 53.81 34 SER B N 1
ATOM 1355 C CA . SER B 1 34 ? 23.509 57.657 7.756 1.00 53.07 34 SER B CA 1
ATOM 1356 C C . SER B 1 34 ? 22.796 56.933 8.876 1.00 45.49 34 SER B C 1
ATOM 1357 O O . SER B 1 34 ? 22.026 56.016 8.658 1.00 54.39 34 SER B O 1
ATOM 1360 N N . ASN B 1 35 ? 23.097 57.352 10.088 1.00 50.16 35 ASN B N 1
ATOM 1361 C CA . ASN B 1 35 ? 22.532 56.761 11.257 1.00 55.06 35 ASN B CA 1
ATOM 1362 C C . ASN B 1 35 ? 22.868 55.264 11.436 1.00 60.60 35 ASN B C 1
ATOM 1363 O O . ASN B 1 35 ? 22.062 54.489 11.971 1.00 52.82 35 ASN B O 1
ATOM 1368 N N . TRP B 1 36 ? 24.082 54.880 11.043 1.00 50.43 36 TRP B N 1
ATOM 1369 C CA . TRP B 1 36 ? 24.555 53.506 11.229 1.00 43.77 36 TRP B CA 1
ATOM 1370 C C . TRP B 1 36 ? 25.005 53.261 12.626 1.00 41.93 36 TRP B C 1
ATOM 1371 O O . TRP B 1 36 ? 25.551 54.143 13.281 1.00 42.66 36 TRP B O 1
ATOM 1382 N N . ARG B 1 37 ? 24.852 52.026 13.100 1.00 41.45 37 ARG B N 1
ATOM 1383 C CA . ARG B 1 37 ? 25.410 51.674 14.381 1.00 40.12 37 ARG B CA 1
ATOM 1384 C C . ARG B 1 37 ? 26.892 51.293 14.345 1.00 36.65 37 ARG B C 1
ATOM 1385 O O . ARG B 1 37 ? 27.376 50.686 13.371 1.00 38.04 37 ARG B O 1
ATOM 1393 N N . TYR B 1 38 ? 27.616 51.591 15.409 1.00 37.12 38 TYR B N 1
ATOM 1394 C CA . TYR B 1 38 ? 29.030 51.285 15.387 1.00 39.52 38 TYR B CA 1
ATOM 1395 C C . TYR B 1 38 ? 29.613 51.318 16.749 1.00 37.45 38 TYR B C 1
ATOM 1396 O O . TYR B 1 38 ? 28.997 51.764 17.681 1.00 34.02 38 TYR B O 1
ATOM 1405 N N . CYS B 1 39 ? 30.801 50.809 16.904 1.00 29.87 39 CYS B N 1
ATOM 1406 C CA . CYS B 1 39 ? 31.501 50.908 18.181 1.00 31.02 39 CYS B CA 1
ATOM 1407 C C . CYS B 1 39 ? 32.990 50.712 17.925 1.00 34.07 39 CYS B C 1
ATOM 1408 O O . CYS B 1 39 ? 33.357 50.272 16.827 1.00 35.32 39 CYS B O 1
ATOM 1411 N N . GLN B 1 40 ? 33.793 51.134 18.891 1.00 32.74 40 GLN B N 1
ATOM 1412 C CA . GLN B 1 40 ? 35.230 51.018 18.889 1.00 36.82 40 GLN B CA 1
ATOM 1413 C C . GLN B 1 40 ? 35.682 50.508 20.199 1.00 37.52 40 GLN B C 1
ATOM 1414 O O . GLN B 1 40 ? 34.972 50.596 21.217 1.00 40.68 40 GLN B O 1
ATOM 1420 N N . GLY B 1 41 ? 36.925 50.049 20.236 1.00 30.09 41 GLY B N 1
ATOM 1421 C CA . GLY B 1 41 ? 37.476 49.426 21.419 1.00 27.84 41 GLY B CA 1
ATOM 1422 C C . GLY B 1 41 ? 38.907 49.012 21.193 1.00 29.97 41 GLY B C 1
ATOM 1423 O O . GLY B 1 41 ? 39.421 49.237 20.070 1.00 31.64 41 GLY B O 1
ATOM 1424 N N . ARG B 1 42 ? 39.547 48.521 22.265 1.00 30.45 42 ARG B N 1
ATOM 1425 C CA . ARG B 1 42 ? 40.966 48.129 22.319 1.00 34.91 42 ARG B CA 1
ATOM 1426 C C . ARG B 1 42 ? 41.010 46.847 23.077 1.00 36.03 42 ARG B C 1
ATOM 1427 O O . ARG B 1 42 ? 40.256 46.715 24.025 1.00 31.91 42 ARG B O 1
ATOM 1435 N N . VAL B 1 43 ? 41.875 45.894 22.701 1.00 30.28 43 VAL B N 1
ATOM 1436 C CA . VAL B 1 43 ? 42.092 44.681 23.477 1.00 28.02 43 VAL B CA 1
ATOM 1437 C C . VAL B 1 43 ? 43.555 44.267 23.362 1.00 35.78 43 VAL B C 1
ATOM 1438 O O . VAL B 1 43 ? 44.133 44.326 22.243 1.00 31.81 43 VAL B O 1
ATOM 1442 N N . GLY B 1 44 ? 44.117 43.830 24.489 1.00 30.44 44 GLY B N 1
ATOM 1443 C CA . GLY B 1 44 ? 45.452 43.333 24.603 1.00 30.37 44 GLY B CA 1
ATOM 1444 C C . GLY B 1 44 ? 45.261 41.873 24.827 1.00 33.20 44 GLY B C 1
ATOM 1445 O O . GLY B 1 44 ? 44.531 41.470 25.739 1.00 30.63 44 GLY B O 1
ATOM 1446 N N . ALA B 1 45 ? 45.872 40.988 24.011 1.00 30.69 45 ALA B N 1
ATOM 1447 C CA . ALA B 1 45 ? 45.556 39.550 24.230 1.00 32.01 45 ALA B CA 1
ATOM 1448 C C . ALA B 1 45 ? 46.716 38.613 23.889 1.00 33.68 45 ALA B C 1
ATOM 1449 O O . ALA B 1 45 ? 47.451 38.890 22.941 1.00 32.03 45 ALA B O 1
ATOM 1451 N N . MET B 1 46 ? 46.797 37.505 24.619 1.00 31.86 46 MET B N 1
ATOM 1452 C CA . MET B 1 46 ? 47.737 36.404 24.334 1.00 38.61 46 MET B CA 1
ATOM 1453 C C . MET B 1 46 ? 46.995 35.155 23.980 1.00 34.43 46 MET B C 1
ATOM 1454 O O . MET B 1 46 ? 47.602 34.100 23.824 1.00 38.48 46 MET B O 1
ATOM 1459 N N . GLU B 1 47 ? 45.668 35.244 23.931 1.00 34.99 47 GLU B N 1
ATOM 1460 C CA . GLU B 1 47 ? 44.810 34.172 23.515 1.00 33.30 47 GLU B CA 1
ATOM 1461 C C . GLU B 1 47 ? 43.757 34.756 22.600 1.00 31.05 47 GLU B C 1
ATOM 1462 O O . GLU B 1 47 ? 43.139 35.807 22.871 1.00 28.64 47 GLU B O 1
ATOM 1468 N N . PRO B 1 48 ? 43.468 34.041 21.514 1.00 28.83 48 PRO B N 1
ATOM 1469 C CA . PRO B 1 48 ? 42.573 34.642 20.509 1.00 22.34 48 PRO B CA 1
ATOM 1470 C C . PRO B 1 48 ? 41.151 34.771 20.983 1.00 22.25 48 PRO B C 1
ATOM 1471 O O . PRO B 1 48 ? 40.429 35.686 20.531 1.00 25.55 48 PRO B O 1
ATOM 1475 N N . GLN B 1 49 ? 40.670 33.838 21.841 1.00 23.80 49 GLN B N 1
ATOM 1476 C CA . GLN B 1 49 ? 39.309 33.940 22.317 1.00 26.39 49 GLN B CA 1
ATOM 1477 C C . GLN B 1 49 ? 39.054 35.270 23.063 1.00 26.76 49 GLN B C 1
ATOM 1478 O O . GLN B 1 49 ? 37.906 35.672 23.210 1.00 26.25 49 GLN B O 1
ATOM 1484 N N . LYS B 1 50 ? 40.104 35.904 23.543 1.00 28.29 50 LYS B N 1
ATOM 1485 C CA . LYS B 1 50 ? 39.980 37.179 24.311 1.00 33.85 50 LYS B CA 1
ATOM 1486 C C . LYS B 1 50 ? 39.657 38.272 23.341 1.00 32.98 50 LYS B C 1
ATOM 1487 O O . LYS B 1 50 ? 38.841 39.173 23.603 1.00 25.71 50 LYS B O 1
ATOM 1493 N N . ILE B 1 51 ? 40.209 38.173 22.132 1.00 24.00 51 ILE B N 1
ATOM 1494 C CA . ILE B 1 51 ? 39.767 39.093 21.053 1.00 24.14 51 ILE B CA 1
ATOM 1495 C C . ILE B 1 51 ? 38.336 38.902 20.697 1.00 21.74 51 ILE B C 1
ATOM 1496 O O . ILE B 1 51 ? 37.584 39.899 20.520 1.00 25.19 51 ILE B O 1
ATOM 1501 N N . VAL B 1 52 ? 37.941 37.656 20.462 1.00 21.15 52 VAL B N 1
ATOM 1502 C CA . VAL B 1 52 ? 36.651 37.421 19.981 1.00 20.14 52 VAL B CA 1
ATOM 1503 C C . VAL B 1 52 ? 35.652 37.981 21.141 1.00 22.84 52 VAL B C 1
ATOM 1504 O O . VAL B 1 52 ? 34.653 38.572 20.832 1.00 19.96 52 VAL B O 1
ATOM 1508 N N . ALA B 1 53 ? 35.971 37.634 22.377 1.00 24.52 53 ALA B N 1
ATOM 1509 C CA . ALA B 1 53 ? 35.050 37.961 23.555 1.00 27.78 53 ALA B CA 1
ATOM 1510 C C . ALA B 1 53 ? 35.004 39.442 23.678 1.00 26.99 53 ALA B C 1
ATOM 1511 O O . ALA B 1 53 ? 33.944 40.064 23.877 1.00 30.04 53 ALA B O 1
ATOM 1513 N N . ALA B 1 54 ? 36.127 40.090 23.465 1.00 32.11 54 ALA B N 1
ATOM 1514 C CA . ALA B 1 54 ? 36.120 41.541 23.570 1.00 30.04 54 ALA B CA 1
ATOM 1515 C C . ALA B 1 54 ? 35.302 42.262 22.560 1.00 34.27 54 ALA B C 1
ATOM 1516 O O . ALA B 1 54 ? 34.631 43.242 22.888 1.00 31.74 54 ALA B O 1
ATOM 1518 N N . ILE B 1 55 ? 35.288 41.799 21.319 1.00 24.76 55 ILE B N 1
ATOM 1519 C CA . ILE B 1 55 ? 34.545 42.463 20.299 1.00 24.93 55 ILE B CA 1
ATOM 1520 C C . ILE B 1 55 ? 33.045 42.116 20.390 1.00 27.65 55 ILE B C 1
ATOM 1521 O O . ILE B 1 55 ? 32.213 42.992 20.062 1.00 27.13 55 ILE B O 1
ATOM 1526 N N . GLU B 1 56 ? 32.737 40.858 20.755 1.00 24.62 56 GLU B N 1
ATOM 1527 C CA . GLU B 1 56 ? 31.361 40.417 20.976 1.00 28.63 56 GLU B CA 1
ATOM 1528 C C . GLU B 1 56 ? 30.770 41.324 22.165 1.00 28.84 56 GLU B C 1
ATOM 1529 O O . GLU B 1 56 ? 29.688 41.826 22.036 1.00 33.37 56 GLU B O 1
ATOM 1535 N N . THR B 1 57 ? 31.529 41.463 23.226 1.00 34.10 57 THR B N 1
ATOM 1536 C CA . THR B 1 57 ? 31.145 42.219 24.462 1.00 34.59 57 THR B CA 1
ATOM 1537 C C . THR B 1 57 ? 30.847 43.638 24.043 1.00 37.26 57 THR B C 1
ATOM 1538 O O . THR B 1 57 ? 29.756 44.117 24.275 1.00 38.26 57 THR B O 1
ATOM 1542 N N . ALA B 1 58 ? 31.780 44.285 23.326 1.00 31.46 58 ALA B N 1
ATOM 1543 C CA . ALA B 1 58 ? 31.593 45.638 22.822 1.00 30.94 58 ALA B CA 1
ATOM 1544 C C . ALA B 1 58 ? 30.446 45.849 21.917 1.00 35.38 58 ALA B C 1
ATOM 1545 O O . ALA B 1 58 ? 29.658 46.808 22.141 1.00 37.90 58 ALA B O 1
ATOM 1547 N N . ALA B 1 59 ? 30.259 44.980 20.930 1.00 32.45 59 ALA B N 1
ATOM 1548 C CA . ALA B 1 59 ? 29.174 45.155 20.024 1.00 33.09 59 ALA B CA 1
ATOM 1549 C C . ALA B 1 59 ? 27.790 45.095 20.740 1.00 37.78 59 ALA B C 1
ATOM 1550 O O . ALA B 1 59 ? 26.832 45.808 20.366 1.00 31.19 59 ALA B O 1
ATOM 1552 N N . LYS B 1 60 ? 27.703 44.167 21.686 1.00 33.35 60 LYS B N 1
ATOM 1553 C CA . LYS B 1 60 ? 26.465 43.971 22.411 1.00 33.55 60 LYS B CA 1
ATOM 1554 C C . LYS B 1 60 ? 26.197 45.199 23.306 1.00 33.19 60 LYS B C 1
ATOM 1555 O O . LYS B 1 60 ? 25.133 45.795 23.224 1.00 35.38 60 LYS B O 1
ATOM 1561 N N . ARG B 1 61 ? 27.171 45.593 24.083 1.00 34.07 61 ARG B N 1
ATOM 1562 C CA . ARG B 1 61 ? 26.991 46.640 25.051 1.00 37.45 61 ARG B CA 1
ATOM 1563 C C . ARG B 1 61 ? 26.729 48.008 24.432 1.00 47.80 61 ARG B C 1
ATOM 1564 O O . ARG B 1 61 ? 26.206 48.898 25.131 1.00 42.72 61 ARG B O 1
ATOM 1572 N N . HIS B 1 62 ? 27.084 48.197 23.146 1.00 35.57 62 HIS B N 1
ATOM 1573 C CA . HIS B 1 62 ? 26.786 49.376 22.387 1.00 32.12 62 HIS B CA 1
ATOM 1574 C C . HIS B 1 62 ? 25.642 49.204 21.476 1.00 30.75 62 HIS B C 1
ATOM 1575 O O . HIS B 1 62 ? 25.414 50.037 20.625 1.00 32.61 62 HIS B O 1
ATOM 1582 N N . GLU B 1 63 ? 24.940 48.080 21.564 1.00 31.49 63 GLU B N 1
ATOM 1583 C CA . GLU B 1 63 ? 23.701 47.862 20.808 1.00 33.06 63 GLU B CA 1
ATOM 1584 C C . GLU B 1 63 ? 23.859 47.822 19.313 1.00 38.59 63 GLU B C 1
ATOM 1585 O O . GLU B 1 63 ? 22.966 48.166 18.529 1.00 35.13 63 GLU B O 1
ATOM 1591 N N . VAL B 1 64 ? 25.060 47.384 18.889 1.00 35.72 64 VAL B N 1
ATOM 1592 C CA . VAL B 1 64 ? 25.293 47.181 17.507 1.00 32.81 64 VAL B CA 1
ATOM 1593 C C . VAL B 1 64 ? 24.683 45.857 17.070 1.00 26.52 64 VAL B C 1
ATOM 1594 O O . VAL B 1 64 ? 24.197 45.712 15.962 1.00 31.29 64 VAL B O 1
ATOM 1598 N N . VAL B 1 65 ? 24.683 44.883 17.986 1.00 30.39 65 VAL B N 1
ATOM 1599 C CA . VAL B 1 65 ? 24.055 43.625 17.803 1.00 28.74 65 VAL B CA 1
ATOM 1600 C C . VAL B 1 65 ? 23.237 43.246 19.084 1.00 27.51 65 VAL B C 1
ATOM 1601 O O . VAL B 1 65 ? 23.498 43.730 20.182 1.00 31.06 65 VAL B O 1
ATOM 1605 N N . ASP B 1 66 ? 22.359 42.290 18.857 1.00 30.55 66 ASP B N 1
ATOM 1606 C CA . ASP B 1 66 ? 21.517 41.698 19.864 1.00 32.83 66 ASP B CA 1
ATOM 1607 C C . ASP B 1 66 ? 22.043 40.342 20.243 1.00 28.55 66 ASP B C 1
ATOM 1608 O O . ASP B 1 66 ? 21.855 39.373 19.564 1.00 28.92 66 ASP B O 1
ATOM 1613 N N . GLY B 1 67 ? 22.665 40.325 21.409 1.00 29.00 67 GLY B N 1
ATOM 1614 C CA . GLY B 1 67 ? 23.263 39.174 21.998 1.00 37.12 67 GLY B CA 1
ATOM 1615 C C . GLY B 1 67 ? 22.376 38.015 22.230 1.00 36.43 67 GLY B C 1
ATOM 1616 O O . GLY B 1 67 ? 22.867 36.875 22.378 1.00 32.28 67 GLY B O 1
ATOM 1617 N N . SER B 1 68 ? 21.083 38.230 22.116 1.00 38.88 68 SER B N 1
ATOM 1618 C CA . SER B 1 68 ? 20.188 37.100 22.309 1.00 43.36 68 SER B CA 1
ATOM 1619 C C . SER B 1 68 ? 19.708 36.586 21.001 1.00 38.66 68 SER B C 1
ATOM 1620 O O . SER B 1 68 ? 19.040 35.591 20.972 1.00 39.60 68 SER B O 1
ATOM 1623 N N . LEU B 1 69 ? 20.096 37.209 19.878 1.00 38.04 69 LEU B N 1
ATOM 1624 C CA . LEU B 1 69 ? 19.628 36.792 1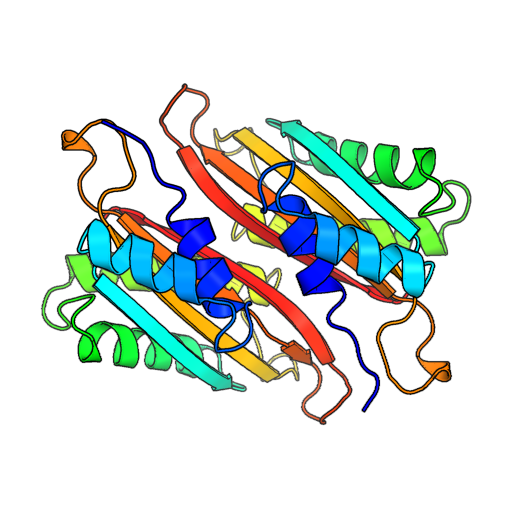8.579 1.00 27.91 69 LEU B CA 1
ATOM 1625 C C . LEU B 1 69 ? 20.760 36.059 17.790 1.00 32.85 69 LEU B C 1
ATOM 1626 O O . LEU B 1 69 ? 21.770 36.687 17.448 1.00 25.14 69 LEU B O 1
ATOM 1631 N N . TYR B 1 70 ? 20.563 34.787 17.452 1.00 31.78 70 TYR B N 1
ATOM 1632 C CA . TYR B 1 70 ? 21.699 34.037 16.935 1.00 33.80 70 TYR B CA 1
ATOM 1633 C C . TYR B 1 70 ? 22.108 34.573 15.556 1.00 31.02 70 TYR B C 1
ATOM 1634 O O . TYR B 1 70 ? 23.265 34.536 15.260 1.00 33.16 70 TYR B O 1
ATOM 1643 N N . ARG B 1 71 ? 21.174 34.990 14.714 1.00 30.38 71 ARG B N 1
ATOM 1644 C CA . ARG B 1 71 ? 21.563 35.449 13.399 1.00 34.24 71 ARG B CA 1
ATOM 1645 C C . ARG B 1 71 ? 22.516 36.628 13.467 1.00 33.68 71 ARG B C 1
ATOM 1646 O O . ARG B 1 71 ? 23.477 36.757 12.626 1.00 28.47 71 ARG B O 1
ATOM 1654 N N . ASP B 1 72 ? 22.339 37.459 14.489 1.00 31.45 72 ASP B N 1
ATOM 1655 C CA . ASP B 1 72 ? 23.225 38.596 14.717 1.00 32.29 72 ASP B CA 1
ATOM 1656 C C . ASP B 1 72 ? 24.594 38.195 15.280 1.00 30.89 72 ASP B C 1
ATOM 1657 O O . ASP B 1 72 ? 25.611 38.789 14.922 1.00 28.57 72 ASP B O 1
ATOM 1662 N N . MET B 1 73 ? 24.619 37.197 16.161 1.00 25.92 73 MET B N 1
ATOM 1663 C CA . MET B 1 73 ? 25.809 36.809 16.791 1.00 23.38 73 MET B CA 1
ATOM 1664 C C . MET B 1 73 ? 26.583 35.865 15.803 1.00 21.46 73 MET B C 1
ATOM 1665 O O . MET B 1 73 ? 27.788 35.806 15.944 1.00 22.90 73 MET B O 1
ATOM 1670 N N . HIS B 1 74 ? 25.879 35.185 14.945 1.00 23.76 74 HIS B N 1
ATOM 1671 C CA . HIS B 1 74 ? 26.457 34.285 13.969 1.00 22.18 74 HIS B CA 1
ATOM 1672 C C . HIS B 1 74 ? 27.215 35.163 12.905 1.00 26.14 74 HIS B C 1
ATOM 1673 O O . HIS B 1 74 ? 28.375 34.932 12.562 1.00 23.28 74 HIS B O 1
ATOM 1680 N N . ALA B 1 75 ? 26.532 36.214 12.488 1.00 25.93 75 ALA B N 1
ATOM 1681 C CA . ALA B 1 75 ? 27.052 37.153 11.483 1.00 27.68 75 ALA B CA 1
ATOM 1682 C C . ALA B 1 75 ? 28.272 37.851 12.028 1.00 23.06 75 ALA B C 1
ATOM 1683 O O . ALA B 1 75 ? 29.364 37.903 11.371 1.00 21.92 75 ALA B O 1
ATOM 1685 N N . LEU B 1 76 ? 28.206 38.324 13.254 1.00 21.69 76 LEU B N 1
ATOM 1686 C CA . LEU B 1 76 ? 29.306 38.991 13.864 1.00 23.36 76 LEU B CA 1
ATOM 1687 C C . LEU B 1 76 ? 30.512 38.031 14.114 1.00 24.60 76 LEU B C 1
ATOM 1688 O O . LEU B 1 76 ? 31.695 38.445 13.956 1.00 20.58 76 LEU B O 1
ATOM 1693 N N . TYR B 1 77 ? 30.226 36.821 14.620 1.00 20.87 77 TYR B N 1
ATOM 1694 C CA . TYR B 1 77 ? 31.302 35.894 14.982 1.00 20.88 77 TYR B CA 1
ATOM 1695 C C . TYR B 1 77 ? 32.213 35.634 13.691 1.00 18.50 77 TYR B C 1
ATOM 1696 O O . TYR B 1 77 ? 33.415 35.696 13.802 1.00 18.93 7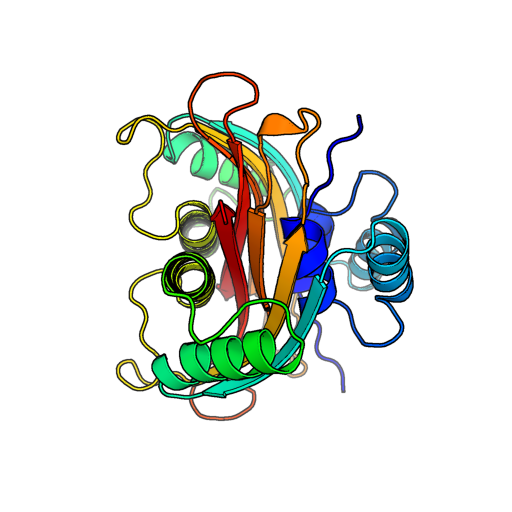7 TYR B O 1
ATOM 1705 N N . HIS B 1 78 ? 31.565 35.374 12.574 1.00 17.82 78 HIS B N 1
ATOM 1706 C CA . HIS B 1 78 ? 32.320 35.010 11.368 1.00 21.27 78 HIS B CA 1
ATOM 1707 C C . HIS B 1 78 ? 33.108 36.192 10.863 1.00 19.95 78 HIS B C 1
ATOM 1708 O O . HIS B 1 78 ? 34.207 36.038 10.417 1.00 21.81 78 HIS B O 1
ATOM 1715 N N . ALA B 1 79 ? 32.553 37.398 10.993 1.00 19.95 79 ALA B N 1
ATOM 1716 C CA . ALA B 1 79 ? 33.280 38.623 10.635 1.00 19.71 79 ALA B CA 1
ATOM 1717 C C . ALA B 1 79 ? 34.496 38.843 11.526 1.00 22.94 79 ALA B C 1
ATOM 1718 O O . ALA B 1 79 ? 35.606 39.201 11.084 1.00 20.21 79 ALA B O 1
ATOM 1720 N N . ILE B 1 80 ? 34.372 38.510 12.809 1.00 19.10 80 ILE B N 1
ATOM 1721 C CA . ILE B 1 80 ? 35.476 38.641 13.743 1.00 18.33 80 ILE B CA 1
ATOM 1722 C C . ILE B 1 80 ? 36.591 37.640 13.329 1.00 18.57 80 ILE B C 1
ATOM 1723 O O . ILE B 1 80 ? 37.762 38.038 13.274 1.00 20.98 80 ILE B O 1
ATOM 1728 N N . LEU B 1 81 ? 36.230 36.387 13.052 1.00 19.86 81 LEU B N 1
ATOM 1729 C CA . LEU B 1 81 ? 37.284 35.407 12.728 1.00 20.01 81 LEU B CA 1
ATOM 1730 C C . LEU B 1 81 ? 38.015 35.821 11.463 1.00 18.37 81 LEU B C 1
ATOM 1731 O O . LEU B 1 81 ? 39.242 35.700 11.357 1.00 20.51 81 LEU B O 1
ATOM 1736 N N . GLU B 1 82 ? 37.265 36.321 10.518 1.00 20.22 82 GLU B N 1
ATOM 1737 C CA . GLU B 1 82 ? 37.933 36.902 9.303 1.00 19.57 82 GLU B CA 1
ATOM 1738 C C . GLU B 1 82 ? 38.912 38.021 9.565 1.00 20.42 82 GLU B C 1
ATOM 1739 O O . GLU B 1 82 ? 40.048 38.081 8.993 1.00 17.72 82 GLU B O 1
ATOM 1745 N N . ALA B 1 83 ? 38.550 38.980 10.413 1.00 17.65 83 ALA B N 1
ATOM 1746 C CA . ALA B 1 83 ? 39.423 40.019 10.831 1.00 19.34 83 ALA B CA 1
ATOM 1747 C C . ALA B 1 83 ? 40.619 39.512 11.558 1.00 19.89 83 ALA B C 1
ATOM 1748 O O . ALA B 1 83 ? 41.771 39.965 11.253 1.00 18.70 83 ALA B O 1
ATOM 1750 N N . VAL B 1 84 ? 40.428 38.478 12.391 1.00 16.08 84 VAL B N 1
ATOM 1751 C CA . VAL B 1 84 ? 41.544 37.953 13.187 1.00 16.93 84 VAL B CA 1
ATOM 1752 C C . VAL B 1 84 ? 42.589 37.212 12.257 1.00 17.47 84 VAL B C 1
ATOM 1753 O O . VAL B 1 84 ? 43.819 37.332 12.450 1.00 15.77 84 VAL B O 1
ATOM 1757 N N . HIS B 1 85 ? 42.047 36.592 11.203 1.00 17.70 85 HIS B N 1
ATOM 1758 C CA . HIS B 1 85 ? 42.954 35.908 10.191 1.00 18.97 85 HIS B CA 1
ATOM 1759 C C . HIS B 1 85 ? 43.881 36.913 9.582 1.00 18.79 85 HIS B C 1
ATOM 1760 O O . HIS B 1 85 ? 45.081 36.611 9.202 1.00 19.64 85 HIS B O 1
ATOM 1767 N N . GLY B 1 86 ? 43.411 38.153 9.413 1.00 20.09 86 GLY B N 1
ATOM 1768 C CA . GLY B 1 86 ? 44.235 39.164 8.739 1.00 23.27 86 GLY B CA 1
ATOM 1769 C C . GLY B 1 86 ? 45.382 39.527 9.628 1.00 21.86 86 GLY B C 1
ATOM 1770 O O . GLY B 1 86 ? 46.539 39.750 9.193 1.00 18.18 86 GLY B O 1
ATOM 1771 N N . VAL B 1 87 ? 45.081 39.559 10.935 1.00 20.86 87 VAL B N 1
ATOM 1772 C CA . VAL B 1 87 ? 46.074 39.856 11.982 1.00 19.08 87 VAL B CA 1
ATOM 1773 C C . VAL B 1 87 ? 47.126 38.759 12.128 1.00 19.35 87 VAL B C 1
ATOM 1774 O O . VAL B 1 87 ? 48.325 39.057 12.292 1.00 20.83 87 VAL B O 1
ATOM 1778 N N . THR B 1 88 ? 46.719 37.493 12.056 1.00 18.12 88 THR B N 1
ATOM 1779 C CA . THR B 1 88 ? 47.601 36.435 12.352 1.00 18.85 88 THR B CA 1
ATOM 1780 C C . THR B 1 88 ? 48.309 35.895 11.078 1.00 21.50 88 THR B C 1
ATOM 1781 O O . THR B 1 88 ? 49.286 35.158 11.195 1.00 21.81 88 THR B O 1
ATOM 1785 N N . ARG B 1 89 ? 47.766 36.220 9.934 1.00 21.32 89 ARG B N 1
ATOM 1786 C CA . ARG B 1 89 ? 48.338 35.889 8.637 1.00 24.74 89 ARG B CA 1
ATOM 1787 C C . ARG B 1 89 ? 48.596 34.401 8.416 1.00 29.34 89 ARG B C 1
ATOM 1788 O O . ARG B 1 89 ? 49.602 34.002 7.906 1.00 30.76 89 ARG B O 1
ATOM 1796 N N . GLY B 1 90 ? 47.643 33.595 8.803 1.00 27.19 90 GLY B N 1
ATOM 1797 C CA . GLY B 1 90 ? 47.807 32.173 8.809 1.00 30.62 90 GLY B CA 1
ATOM 1798 C C . GLY B 1 90 ? 46.982 31.697 9.970 1.00 36.20 90 GLY B C 1
ATOM 1799 O O . GLY B 1 90 ? 45.975 32.313 10.306 1.00 46.41 90 GLY B O 1
ATOM 1800 N N . GLN B 1 91 ? 47.445 30.647 10.601 1.00 30.55 91 GLN B N 1
ATOM 1801 C CA . GLN B 1 91 ? 46.765 30.056 11.709 1.00 27.99 91 GLN B CA 1
ATOM 1802 C C . GLN B 1 91 ? 46.524 31.088 12.801 1.00 21.86 91 GLN B C 1
ATOM 1803 O O . GLN B 1 91 ? 47.397 31.797 13.160 1.00 22.76 91 GLN B O 1
ATOM 1809 N N . VAL B 1 92 ? 45.327 31.092 13.335 1.00 20.42 92 VAL B N 1
ATOM 1810 C CA . VAL B 1 92 ? 44.965 32.050 14.326 1.00 23.81 92 VAL B CA 1
ATOM 1811 C C . VAL B 1 92 ? 45.513 31.532 15.629 1.00 22.38 92 VAL B C 1
ATOM 1812 O O . VAL B 1 92 ? 44.991 30.627 16.212 1.00 24.06 92 VAL B O 1
ATOM 1816 N N . GLU B 1 93 ? 46.629 32.109 16.029 1.00 23.95 93 GLU B N 1
ATOM 1817 C CA . GLU B 1 93 ? 47.330 31.808 17.257 1.00 24.05 93 GLU B CA 1
ATOM 1818 C C . GLU B 1 93 ? 48.072 33.043 17.776 1.00 26.17 93 GLU B C 1
ATOM 1819 O O . GLU B 1 93 ? 48.572 33.842 17.026 1.00 24.48 93 GLU B O 1
ATOM 1825 N N . LEU B 1 94 ? 48.135 33.142 19.086 1.00 24.55 94 LEU B N 1
ATOM 1826 C CA . LEU B 1 94 ? 48.932 34.119 19.753 1.00 22.49 94 LEU B CA 1
ATOM 1827 C C . LEU B 1 94 ? 49.850 33.393 20.688 1.00 22.29 94 LEU B C 1
ATOM 1828 O O . LEU B 1 94 ? 50.890 32.994 20.315 1.00 23.52 94 LEU B O 1
ATOM 1833 N N . GLY B 1 95 ? 49.370 33.140 21.885 1.00 24.09 95 GLY B N 1
ATOM 1834 C CA . GLY B 1 95 ? 50.152 32.552 22.931 1.00 24.96 95 GLY B CA 1
ATOM 1835 C C . GLY B 1 95 ? 50.706 31.190 22.602 1.00 23.06 95 GLY B C 1
ATOM 1836 O O . GLY B 1 95 ? 51.793 30.900 22.945 1.00 23.23 95 GLY B O 1
ATOM 1837 N N . ASP B 1 96 ? 49.939 30.365 21.919 1.00 23.83 96 ASP B N 1
ATOM 1838 C CA . ASP B 1 96 ? 50.382 29.040 21.560 1.00 23.50 96 ASP B CA 1
ATOM 1839 C C . ASP B 1 96 ? 51.528 29.068 20.565 1.00 19.06 96 ASP B C 1
ATOM 1840 O O . ASP B 1 96 ? 52.133 28.044 20.378 1.00 22.25 96 ASP B O 1
ATOM 1845 N N . LEU B 1 97 ? 51.754 30.166 19.869 1.00 21.35 97 LEU B N 1
ATOM 1846 C CA . LEU B 1 97 ? 52.972 30.301 19.036 1.00 21.79 97 LEU B CA 1
ATOM 1847 C C . LEU B 1 97 ? 53.903 31.358 19.636 1.00 23.91 97 LEU B C 1
ATOM 1848 O O . LEU B 1 97 ? 54.685 32.002 18.937 1.00 23.81 97 LEU B O 1
ATOM 1853 N N . LEU B 1 98 ? 53.753 31.625 20.932 1.00 27.58 98 LEU B N 1
ATOM 1854 C CA . LEU B 1 98 ? 54.654 32.622 21.603 1.00 23.84 98 LEU B CA 1
ATOM 1855 C C . LEU B 1 98 ? 54.640 34.021 21.010 1.00 26.74 98 LEU B C 1
ATOM 1856 O O . LEU B 1 98 ? 55.694 34.636 20.834 1.00 26.43 98 LEU B O 1
ATOM 1861 N N . ARG B 1 99 ? 53.424 34.531 20.751 1.00 25.41 99 ARG B N 1
ATOM 1862 C CA . ARG B 1 99 ? 53.174 35.898 20.421 1.00 23.16 99 ARG B CA 1
ATOM 1863 C C . ARG B 1 99 ? 51.934 36.435 21.099 1.00 22.65 99 ARG B C 1
ATOM 1864 O O . ARG B 1 99 ? 51.132 35.645 21.608 1.00 26.13 99 ARG B O 1
ATOM 1872 N N . THR B 1 100 ? 51.826 37.765 21.125 1.00 24.62 100 THR B N 1
ATOM 1873 C CA . THR B 1 100 ? 50.738 38.529 21.806 1.00 24.35 100 THR B CA 1
ATOM 1874 C C . THR B 1 100 ? 50.408 39.728 20.926 1.00 25.44 100 THR B C 1
ATOM 1875 O O . THR B 1 100 ? 51.188 40.118 20.013 1.00 23.00 100 THR B O 1
ATOM 1879 N N . ALA B 1 101 ? 49.186 40.217 21.039 1.00 23.30 101 ALA B N 1
ATOM 1880 C CA . ALA B 1 101 ? 48.750 41.285 20.241 1.00 25.17 101 ALA B CA 1
ATOM 1881 C C . ALA B 1 101 ? 48.133 42.407 21.092 1.00 28.76 101 ALA B C 1
ATOM 1882 O O . ALA B 1 101 ? 47.437 42.118 22.045 1.00 28.00 101 ALA B O 1
ATOM 1884 N N . GLY B 1 102 ? 48.296 43.616 20.597 1.00 28.22 102 GLY B N 1
ATOM 1885 C CA . GLY B 1 102 ? 47.590 44.813 21.077 1.00 30.10 102 GLY B CA 1
ATOM 1886 C C . GLY B 1 102 ? 46.873 45.524 19.964 1.00 27.59 102 GLY B C 1
ATOM 1887 O O . GLY B 1 102 ? 47.458 46.153 19.081 1.00 33.20 102 GLY B O 1
ATOM 1888 N N . LEU B 1 103 ? 45.572 45.426 20.025 1.00 24.96 103 LEU B N 1
ATOM 1889 C CA . LEU B 1 103 ? 44.729 45.804 18.953 1.00 23.31 103 LEU B CA 1
ATOM 1890 C C . LEU B 1 103 ? 43.651 46.815 19.269 1.00 26.50 103 LEU B C 1
ATOM 1891 O O . LEU B 1 103 ? 42.943 46.668 20.274 1.00 33.83 103 LEU B O 1
ATOM 1896 N N . ARG B 1 104 ? 43.470 47.752 18.366 1.00 24.74 104 ARG B N 1
ATOM 1897 C CA . ARG B 1 104 ? 42.241 48.464 18.242 1.00 30.21 104 ARG B CA 1
ATOM 1898 C C . ARG B 1 104 ? 41.265 47.816 17.322 1.00 30.55 104 ARG B C 1
ATOM 1899 O O . ARG B 1 104 ? 41.596 47.211 16.286 1.00 24.21 104 ARG B O 1
ATOM 1907 N N . PHE B 1 105 ? 40.000 47.929 17.666 1.00 26.05 105 PHE B N 1
ATOM 1908 C CA . PHE B 1 105 ? 38.956 47.457 16.787 1.00 25.64 105 PHE B CA 1
ATOM 1909 C C . PHE B 1 105 ? 37.841 48.426 16.621 1.00 30.38 105 PHE B C 1
ATOM 1910 O O . PHE B 1 105 ? 37.626 49.258 17.515 1.00 28.79 105 PHE B O 1
ATOM 1918 N N . ALA B 1 106 ? 37.080 48.227 15.561 1.00 25.54 106 ALA B N 1
ATOM 1919 C CA . ALA B 1 106 ? 35.827 48.872 15.307 1.00 28.70 106 ALA B CA 1
ATOM 1920 C C . ALA B 1 106 ? 34.856 47.917 14.598 1.00 32.23 106 ALA B C 1
ATOM 1921 O O . ALA B 1 106 ? 35.298 47.080 13.898 1.00 28.36 106 ALA B O 1
ATOM 1923 N N . VAL B 1 107 ? 33.556 48.066 14.819 1.00 27.01 107 VAL B N 1
ATOM 1924 C CA . VAL B 1 107 ? 32.490 47.276 14.203 1.00 26.20 107 VAL B CA 1
ATOM 1925 C C . VAL B 1 107 ? 31.541 48.329 13.636 1.00 27.39 107 VAL B C 1
ATOM 1926 O O . VAL B 1 107 ? 31.295 49.246 14.297 1.00 29.19 107 VAL B O 1
ATOM 1930 N N . VAL B 1 108 ? 31.049 48.228 12.422 1.00 26.29 108 VAL B N 1
ATOM 1931 C CA . VAL B 1 108 ? 30.137 49.228 11.840 1.00 27.38 108 VAL B CA 1
ATOM 1932 C C . VAL B 1 108 ? 29.043 48.336 11.220 1.00 28.02 108 VAL B C 1
ATOM 1933 O O . VAL B 1 108 ? 29.403 47.411 10.684 1.00 27.08 108 VAL B O 1
ATOM 1937 N N . ARG B 1 109 ? 27.744 48.589 11.293 1.00 23.79 109 ARG B N 1
ATOM 1938 C CA . ARG B 1 109 ? 26.690 47.776 10.627 1.00 25.94 109 ARG B CA 1
ATOM 1939 C C . ARG B 1 109 ? 25.817 48.926 9.971 1.00 31.45 109 ARG B C 1
ATOM 1940 O O . ARG B 1 109 ? 25.727 49.916 10.546 1.00 32.25 109 ARG B O 1
ATOM 1948 N N . GLY B 1 110 ? 25.213 48.853 8.794 1.00 33.20 110 GLY B N 1
ATOM 1949 C CA . GLY B 1 110 ? 24.360 49.950 8.232 1.00 33.19 110 GLY B CA 1
ATOM 1950 C C . GLY B 1 110 ? 24.142 49.078 6.935 1.00 34.84 110 GLY B C 1
ATOM 1951 O O . GLY B 1 110 ? 24.025 47.812 6.897 1.00 32.99 110 GLY B O 1
ATOM 1952 N N . THR B 1 111 ? 23.891 49.779 5.859 1.00 30.73 111 THR B N 1
ATOM 1953 C CA . THR B 1 111 ? 23.544 49.168 4.620 1.00 31.08 111 THR B CA 1
ATOM 1954 C C . THR B 1 111 ? 24.361 50.059 3.715 1.00 39.02 111 THR B C 1
ATOM 1955 O O . THR B 1 111 ? 24.145 51.267 3.619 1.00 38.39 111 THR B O 1
ATOM 1959 N N . PRO B 1 112 ? 25.376 49.474 3.149 1.00 35.33 112 PRO B N 1
ATOM 1960 C CA . PRO B 1 112 ? 26.322 50.167 2.266 1.00 33.02 112 PRO B CA 1
ATOM 1961 C C . PRO B 1 112 ? 26.084 50.022 0.784 1.00 32.97 112 PRO B C 1
ATOM 1962 O O . PRO B 1 112 ? 26.653 50.795 0.038 1.00 36.29 112 PRO B O 1
ATOM 1966 N N . TYR B 1 113 ? 25.254 49.097 0.315 1.00 29.03 113 TYR B N 1
ATOM 1967 C CA . TYR B 1 113 ? 25.033 48.929 -1.121 1.00 33.39 113 TYR B CA 1
ATOM 1968 C C . TYR B 1 113 ? 23.978 49.981 -1.627 1.00 35.90 113 TYR B C 1
ATOM 1969 O O . TYR B 1 113 ? 23.199 50.475 -0.833 1.00 37.37 113 TYR B O 1
ATOM 1978 N N . GLU B 1 114 ? 23.960 50.241 -2.920 1.00 43.56 114 GLU B N 1
ATOM 1979 C CA . GLU B 1 114 ? 22.903 51.041 -3.568 1.00 48.59 114 GLU B CA 1
ATOM 1980 C C . GLU B 1 114 ? 21.547 50.368 -3.378 1.00 49.93 114 GLU B C 1
ATOM 1981 O O . GLU B 1 114 ? 20.694 50.898 -2.645 1.00 47.46 114 GLU B O 1
ATOM 1987 N N . GLN B 1 115 ? 21.349 49.179 -3.963 1.00 47.25 115 GLN B N 1
ATOM 1988 C CA . GLN B 1 115 ? 20.036 48.520 -3.885 1.00 50.50 115 GLN B CA 1
ATOM 1989 C C . GLN B 1 115 ? 19.615 48.257 -2.447 1.00 55.34 115 GLN B C 1
ATOM 1990 O O . GLN B 1 115 ? 20.328 47.579 -1.689 1.00 47.94 115 GLN B O 1
ATOM 1996 N N . PRO B 1 116 ? 18.427 48.762 -2.054 1.00 54.86 116 PRO B N 1
ATOM 1997 C CA . PRO B 1 116 ? 17.992 48.558 -0.660 1.00 49.04 116 PRO B CA 1
ATOM 1998 C C . PRO B 1 116 ? 17.733 47.099 -0.259 1.00 36.10 116 PRO B C 1
ATOM 1999 O O . PRO B 1 116 ? 17.729 46.816 0.924 1.00 39.06 116 PRO B O 1
ATOM 2003 N N . LYS B 1 117 ? 17.460 46.234 -1.222 1.00 34.92 117 LYS B N 1
ATOM 2004 C CA . LYS B 1 117 ? 17.201 44.824 -0.963 1.00 40.62 117 LYS B CA 1
ATOM 2005 C C . LYS B 1 117 ? 18.490 44.118 -0.376 1.00 38.47 117 LYS B C 1
ATOM 2006 O O . LYS B 1 117 ? 18.413 43.064 0.277 1.00 33.73 117 LYS B O 1
ATOM 2012 N N . GLU B 1 118 ? 19.655 44.753 -0.551 1.00 36.41 118 GLU B N 1
ATOM 2013 C CA . GLU B 1 118 ? 20.918 44.174 -0.062 1.00 34.11 118 GLU B CA 1
ATOM 2014 C C . GLU B 1 118 ? 20.970 44.218 1.454 1.00 34.11 118 GLU B C 1
ATOM 2015 O O . GLU B 1 118 ? 21.806 43.536 2.109 1.00 37.07 118 GLU B O 1
ATOM 2021 N N . GLY B 1 119 ? 20.128 45.076 2.041 1.00 36.37 119 GLY B N 1
ATOM 2022 C CA . GLY B 1 119 ? 19.952 45.087 3.475 1.00 32.43 119 GLY B CA 1
ATOM 2023 C C . GLY B 1 119 ? 21.226 45.404 4.260 1.00 31.33 119 GLY B C 1
ATOM 2024 O O . GLY B 1 119 ? 22.135 46.074 3.778 1.00 34.64 119 GLY B O 1
ATOM 2025 N N . GLU B 1 120 ? 21.294 44.933 5.477 1.00 30.85 120 GLU B N 1
ATOM 2026 C CA . GLU B 1 120 ? 22.400 45.250 6.365 1.00 30.37 120 GLU B CA 1
ATOM 2027 C C . GLU B 1 120 ? 23.618 44.303 6.252 1.00 28.50 120 GLU B C 1
ATOM 2028 O O . GLU B 1 120 ? 23.476 43.119 5.967 1.00 26.87 120 GLU B O 1
ATOM 2034 N N . TRP B 1 121 ? 24.766 44.885 6.568 1.00 29.16 121 TRP B N 1
ATOM 2035 C CA . TRP B 1 121 ? 26.077 44.235 6.544 1.00 28.37 121 TRP B CA 1
ATOM 2036 C C . TRP B 1 121 ? 26.831 44.743 7.738 1.00 28.16 121 TRP B C 1
ATOM 2037 O O . TRP B 1 121 ? 26.538 45.845 8.198 1.00 28.06 121 TRP B O 1
ATOM 2048 N N . ILE B 1 122 ? 27.812 43.964 8.232 1.00 24.03 122 ILE B N 1
ATOM 2049 C CA . ILE B 1 122 ? 28.564 44.323 9.328 1.00 22.10 122 ILE B CA 1
ATOM 2050 C C . ILE B 1 122 ? 30.048 44.170 8.946 1.00 25.59 122 ILE B C 1
ATOM 2051 O O . ILE B 1 122 ? 30.406 43.196 8.250 1.00 24.04 122 ILE B O 1
ATOM 2056 N N . ALA B 1 123 ? 30.840 45.144 9.394 1.00 27.80 123 ALA B N 1
ATOM 2057 C CA . ALA B 1 123 ? 32.304 45.192 9.223 1.00 27.80 123 ALA B CA 1
ATOM 2058 C C . ALA B 1 123 ? 32.965 45.131 10.528 1.00 28.57 123 ALA B C 1
ATOM 2059 O O . ALA B 1 123 ? 32.599 45.865 11.432 1.00 28.20 123 ALA B O 1
ATOM 2061 N N . VAL B 1 124 ? 34.012 44.318 10.653 1.00 23.95 124 VAL B N 1
ATOM 2062 C CA . VAL B 1 124 ? 34.833 44.300 11.785 1.00 21.11 124 VAL B CA 1
ATOM 2063 C C . VAL B 1 124 ? 36.269 44.545 11.362 1.00 24.62 124 VAL B C 1
ATOM 2064 O O . VAL B 1 124 ? 36.802 43.769 10.535 1.00 19.96 124 VAL B O 1
ATOM 2068 N N . ALA B 1 125 ? 36.941 45.527 11.932 1.00 20.64 125 ALA B N 1
ATOM 2069 C CA . ALA B 1 125 ? 38.299 45.904 11.532 1.00 23.05 125 ALA B CA 1
ATOM 2070 C C . ALA B 1 125 ? 39.185 45.805 12.768 1.00 24.49 125 ALA B C 1
ATOM 2071 O O . ALA B 1 125 ? 38.690 46.052 13.794 1.00 22.26 125 ALA B O 1
ATOM 2073 N N . LEU B 1 126 ? 40.440 45.368 12.664 1.00 19.78 126 LEU B N 1
ATOM 2074 C CA . LEU B 1 126 ? 41.398 45.221 13.776 1.00 20.83 126 LEU B CA 1
ATOM 2075 C C . LEU B 1 126 ? 42.626 46.002 13.246 1.00 27.00 126 LEU B C 1
ATOM 2076 O O . LEU B 1 126 ? 42.909 45.858 12.137 1.00 25.25 126 LEU B O 1
ATOM 2081 N N . TYR B 1 127 ? 43.281 46.877 13.983 1.00 23.89 127 TYR B N 1
ATOM 2082 C CA . TYR B 1 127 ? 44.567 47.426 13.575 1.00 24.44 127 TYR B CA 1
ATOM 2083 C C . TYR B 1 127 ? 45.399 47.445 14.852 1.00 27.74 127 TYR B C 1
ATOM 2084 O O . TYR B 1 127 ? 44.947 47.920 15.819 1.00 27.60 127 TYR B O 1
ATOM 2093 N N . GLY B 1 128 ? 46.634 47.010 14.811 1.00 22.12 128 GLY B N 1
ATOM 2094 C CA . GLY B 1 128 ? 47.443 46.928 15.978 1.00 23.27 128 GLY B CA 1
ATOM 2095 C C . GLY B 1 128 ? 48.856 46.553 15.741 1.00 26.52 128 GLY B C 1
ATOM 2096 O O . GLY B 1 128 ? 49.415 46.801 14.736 1.00 29.09 128 GLY B O 1
ATOM 2097 N N . THR B 1 129 ? 49.422 46.004 16.769 1.00 25.01 129 THR B N 1
ATOM 2098 C CA . THR B 1 129 ? 50.726 45.348 16.763 1.00 26.57 129 THR B CA 1
ATOM 2099 C C . THR B 1 129 ? 50.619 43.926 17.297 1.00 26.56 129 THR B C 1
ATOM 2100 O O . THR B 1 129 ? 49.692 43.593 18.050 1.00 27.35 129 THR B O 1
ATOM 2104 N N . ILE B 1 130 ? 51.643 43.121 16.939 1.00 26.55 130 ILE B N 1
ATOM 2105 C CA . ILE B 1 130 ? 51.796 41.751 17.289 1.00 23.94 130 ILE B CA 1
ATOM 2106 C C . ILE B 1 130 ? 53.275 41.515 17.433 1.00 26.36 130 ILE B C 1
ATOM 2107 O O . ILE B 1 130 ? 54.119 42.095 16.712 1.00 28.39 130 ILE B O 1
ATOM 2112 N N . GLY B 1 131 ? 53.611 40.695 18.375 1.00 24.91 131 GLY B N 1
ATOM 2113 C CA . GLY B 1 131 ? 55.008 40.537 18.653 1.00 27.33 131 GLY B CA 1
ATOM 2114 C C . GLY B 1 131 ? 55.260 39.576 19.753 1.00 26.08 131 GLY B C 1
ATOM 2115 O O . GLY B 1 131 ? 54.382 38.914 20.250 1.00 28.80 131 GLY B O 1
ATOM 2116 N N . ALA B 1 132 ? 56.517 39.491 20.122 1.00 30.53 132 ALA B N 1
ATOM 2117 C CA . ALA B 1 132 ? 56.950 38.682 21.209 1.00 30.39 132 ALA B CA 1
ATOM 2118 C C . ALA B 1 132 ? 56.428 39.299 22.471 1.00 31.89 132 ALA B C 1
ATOM 2119 O O . ALA B 1 132 ? 56.118 40.452 22.469 1.00 31.10 132 ALA B O 1
ATOM 2121 N N . PRO B 1 133 ? 56.299 38.435 23.570 1.00 36.10 133 PRO B N 1
ATOM 2122 C CA . PRO B 1 133 ? 55.861 39.133 24.799 1.00 42.32 133 PRO B CA 1
ATOM 2123 C C . PRO B 1 133 ? 56.988 39.884 25.503 1.00 42.96 133 PRO B C 1
ATOM 2124 O O . PRO B 1 133 ? 57.311 39.618 26.626 1.00 49.52 133 PRO B O 1
ATOM 2128 N N . VAL B 1 134 ? 57.569 40.837 24.798 1.00 44.89 134 VAL B N 1
ATOM 2129 C CA . VAL B 1 134 ? 58.629 41.672 25.283 1.00 44.76 134 VAL B CA 1
ATOM 2130 C C . VAL B 1 134 ? 58.426 43.015 24.655 1.00 49.64 134 VAL B C 1
ATOM 2131 O O . VAL B 1 134 ? 58.210 43.108 23.476 1.00 42.31 134 VAL B O 1
ATOM 2135 N N . ARG B 1 135 ? 58.565 44.067 25.435 1.00 43.83 135 ARG B N 1
ATOM 2136 C CA . ARG B 1 135 ? 58.265 45.395 24.968 1.00 42.26 135 ARG B CA 1
ATOM 2137 C C . ARG B 1 135 ? 59.204 45.746 23.835 1.00 37.96 135 ARG B C 1
ATOM 2138 O O . ARG B 1 135 ? 60.364 45.463 23.910 1.00 39.50 135 ARG B O 1
ATOM 2146 N N . GLY B 1 136 ? 58.676 46.348 22.781 1.00 41.32 136 GLY B N 1
ATOM 2147 C CA . GLY B 1 136 ? 59.455 46.706 21.555 1.00 43.70 136 GLY B CA 1
ATOM 2148 C C . GLY B 1 136 ? 59.718 45.660 20.448 1.00 38.82 136 GLY B C 1
ATOM 2149 O O . GLY B 1 136 ? 60.126 46.011 19.302 1.00 39.26 136 GLY B O 1
ATOM 2150 N N . LEU B 1 137 ? 59.546 44.394 20.781 1.00 35.88 137 LEU B N 1
ATOM 2151 C CA . LEU B 1 137 ? 59.798 43.325 19.777 1.00 33.64 137 LEU B CA 1
ATOM 2152 C C . LEU B 1 137 ? 58.395 42.987 19.112 1.00 24.15 137 LEU B C 1
ATOM 2153 O O . LEU B 1 137 ? 57.771 42.016 19.480 1.00 27.31 137 LEU B O 1
ATOM 2158 N N . GLU B 1 138 ? 57.940 43.889 18.251 1.00 29.03 138 GLU B N 1
ATOM 2159 C CA . GLU B 1 138 ? 56.614 43.899 17.629 1.00 29.09 138 GLU B CA 1
ATOM 2160 C C . GLU B 1 138 ? 56.549 44.665 16.336 1.00 26.95 138 GLU B C 1
ATOM 2161 O O . GLU B 1 138 ? 57.407 45.515 16.008 1.00 29.16 138 GLU B O 1
ATOM 2167 N N . HIS B 1 139 ? 55.530 44.353 15.533 1.00 23.15 139 HIS B N 1
ATOM 2168 C CA . HIS B 1 139 ? 55.224 45.154 14.374 1.00 20.16 139 HIS B CA 1
ATOM 2169 C C . HIS B 1 139 ? 53.766 45.174 14.155 1.00 19.07 139 HIS B C 1
ATOM 2170 O O . HIS B 1 139 ? 53.036 44.633 14.965 1.00 23.64 139 HIS B O 1
ATOM 2177 N N . GLU B 1 140 ? 53.318 45.910 13.140 1.00 19.05 140 GLU B N 1
ATOM 2178 C CA . GLU B 1 140 ? 51.939 46.189 12.887 1.00 23.21 140 GLU B CA 1
ATOM 2179 C C . GLU B 1 140 ? 51.234 44.981 12.282 1.00 25.36 140 GLU B C 1
ATOM 2180 O O . GLU B 1 140 ? 51.884 44.074 11.747 1.00 21.25 140 GLU B O 1
ATOM 2186 N N . ALA B 1 141 ? 49.925 44.987 12.385 1.00 22.25 141 ALA B N 1
ATOM 2187 C CA . ALA B 1 141 ? 49.042 44.003 11.786 1.00 21.32 141 ALA B CA 1
ATOM 2188 C C . ALA B 1 141 ? 47.672 44.636 11.598 1.00 25.37 141 ALA B C 1
ATOM 2189 O O . ALA B 1 141 ? 47.331 45.627 12.263 1.00 24.85 141 ALA B O 1
ATOM 2191 N N . VAL B 1 142 ? 46.880 44.095 10.689 1.00 20.05 142 VAL B N 1
ATOM 2192 C CA . VAL B 1 142 ? 45.590 44.632 10.392 1.00 23.33 142 VAL B CA 1
ATOM 2193 C C . VAL B 1 142 ? 44.660 43.501 9.988 1.00 21.74 142 VAL B C 1
ATOM 2194 O O . VAL B 1 142 ? 45.092 42.391 9.464 1.00 20.17 142 VAL B O 1
ATOM 2198 N N . GLY B 1 143 ? 43.368 43.700 10.122 1.00 18.64 143 GLY B N 1
ATOM 2199 C CA . GLY B 1 143 ? 42.416 42.754 9.562 1.00 18.14 143 GLY B CA 1
ATOM 2200 C C . GLY B 1 143 ? 41.045 43.308 9.273 1.00 20.51 143 GLY B C 1
ATOM 2201 O O . GLY B 1 143 ? 40.656 44.261 9.864 1.00 24.46 143 GLY B O 1
ATOM 2202 N N . LEU B 1 144 ? 40.323 42.699 8.366 1.00 20.30 144 LEU B N 1
ATOM 2203 C CA . LEU B 1 144 ? 38.974 43.111 8.091 1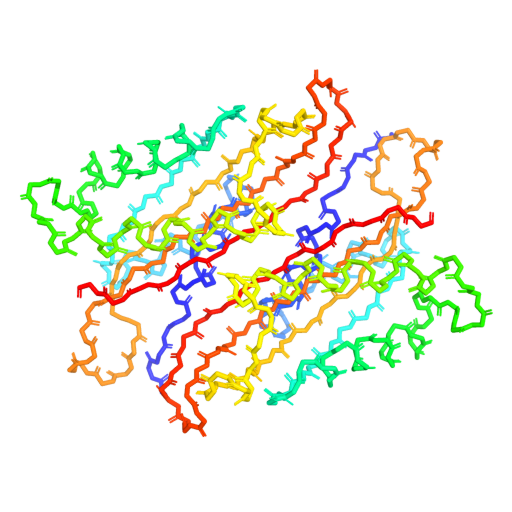.00 21.98 144 LEU B CA 1
ATOM 2204 C C . LEU B 1 144 ? 38.090 41.944 7.768 1.00 23.31 144 LEU B C 1
ATOM 2205 O O . LEU B 1 144 ? 38.409 41.130 6.960 1.00 19.42 144 LEU B O 1
ATOM 2210 N N . GLY B 1 145 ? 36.939 41.948 8.382 1.00 18.17 145 GLY B N 1
ATOM 2211 C CA . GLY B 1 145 ? 35.939 40.985 8.092 1.00 19.55 145 GLY B CA 1
ATOM 2212 C C . GLY B 1 145 ? 34.625 41.650 7.734 1.00 19.99 145 GLY B C 1
ATOM 2213 O O . GLY B 1 145 ? 34.244 42.615 8.324 1.00 21.45 145 GLY B O 1
ATOM 2214 N N . ILE B 1 146 ? 33.930 41.080 6.782 1.00 22.29 146 ILE B N 1
ATOM 2215 C CA . ILE B 1 146 ? 32.636 41.595 6.378 1.00 21.95 146 ILE B CA 1
ATOM 2216 C C . ILE B 1 146 ? 31.657 40.467 6.346 1.00 23.65 146 ILE B C 1
ATOM 2217 O O . ILE B 1 146 ? 31.900 39.412 5.722 1.00 23.51 146 ILE B O 1
ATOM 2222 N N . ASN B 1 147 ? 30.438 40.722 6.858 1.00 22.72 147 ASN B N 1
ATOM 2223 C CA . ASN B 1 147 ? 29.371 39.770 6.641 1.00 22.40 147 ASN B CA 1
ATOM 2224 C C . ASN B 1 147 ? 27.969 40.430 6.472 1.00 23.12 147 ASN B C 1
ATOM 2225 O O . ASN B 1 147 ? 27.770 41.532 6.873 1.00 21.32 147 ASN B O 1
ATOM 2230 N N . HIS B 1 148 ? 27.065 39.725 5.851 1.00 24.23 148 HIS B N 1
ATOM 2231 C CA . HIS B 1 148 ? 25.671 40.175 5.735 1.00 25.03 148 HIS B CA 1
ATOM 2232 C C . HIS B 1 148 ? 25.054 39.919 7.090 1.00 26.94 148 HIS B C 1
ATOM 2233 O O . HIS B 1 148 ? 25.450 38.977 7.809 1.00 24.31 148 HIS B O 1
ATOM 2240 N N . ILE B 1 149 ? 24.016 40.707 7.429 1.00 23.32 149 ILE B N 1
ATOM 2241 C CA . ILE B 1 149 ? 23.403 40.565 8.766 1.00 25.64 149 ILE B CA 1
ATOM 2242 C C . ILE B 1 149 ? 21.958 41.082 8.739 1.00 29.51 149 ILE B C 1
ATOM 2243 O O . ILE B 1 149 ? 21.519 41.482 7.625 1.00 30.72 149 ILE B O 1
#

Solvent-accessible surface area: 14074 Å² total